Protein AF-A0A5D5APD4-F1 (afdb_monomer_lite)

pLDDT: mean 90.16, std 11.18, range [39.25, 98.5]

Radius of gyration: 17.09 Å; chains: 1; bounding box: 46×34×50 Å

Organism: NCBI:txid2448032

Structure (mmCIF, N/CA/C/O backbone):
data_AF-A0A5D5APD4-F1
#
_entry.id   AF-A0A5D5APD4-F1
#
loop_
_atom_site.group_PDB
_atom_site.id
_atom_site.type_symbol
_atom_site.label_atom_id
_atom_site.label_alt_id
_atom_site.label_comp_id
_atom_site.label_asym_id
_atom_site.label_entity_id
_atom_site.label_seq_id
_atom_site.pdbx_PDB_ins_code
_atom_site.Cartn_x
_atom_site.Cartn_y
_atom_site.Cartn_z
_atom_site.occupancy
_atom_site.B_iso_or_equiv
_atom_site.auth_seq_id
_atom_site.auth_comp_id
_atom_site.auth_asym_id
_atom_site.auth_atom_id
_atom_site.pdbx_PDB_model_num
ATOM 1 N N . MET A 1 1 ? -24.990 -18.176 7.025 1.00 39.25 1 MET A N 1
ATOM 2 C CA . MET A 1 1 ? -23.553 -18.496 7.156 1.00 39.25 1 MET A CA 1
ATOM 3 C C . MET A 1 1 ? -22.899 -18.052 5.850 1.00 39.25 1 MET A C 1
ATOM 5 O O . MET A 1 1 ? -23.139 -18.681 4.831 1.00 39.25 1 MET A O 1
ATOM 9 N N . ALA A 1 2 ? -22.281 -16.867 5.818 1.00 39.94 2 ALA A N 1
ATOM 10 C CA . ALA A 1 2 ? -21.788 -16.257 4.577 1.00 39.94 2 ALA A CA 1
ATOM 11 C C . ALA A 1 2 ? -20.433 -16.870 4.195 1.00 39.94 2 ALA A C 1
ATOM 13 O O . ALA A 1 2 ? -19.586 -17.039 5.070 1.00 39.94 2 ALA A O 1
ATOM 14 N N . LEU A 1 3 ? -20.247 -17.211 2.917 1.00 44.66 3 LEU A N 1
ATOM 15 C CA . LEU A 1 3 ? -18.967 -17.680 2.382 1.00 44.66 3 LEU A CA 1
ATOM 16 C C . LEU A 1 3 ? -17.847 -16.720 2.825 1.00 44.66 3 LEU A C 1
ATOM 18 O O . LEU A 1 3 ? -18.007 -15.509 2.648 1.00 44.66 3 LEU A O 1
ATOM 22 N N . PRO A 1 4 ? -16.739 -17.216 3.407 1.00 54.56 4 PRO A N 1
ATOM 23 C CA . PRO A 1 4 ? -15.603 -16.369 3.743 1.00 54.56 4 PRO A CA 1
ATOM 24 C C . PRO A 1 4 ? -15.156 -15.659 2.464 1.00 54.56 4 PRO A C 1
ATOM 26 O O . PRO A 1 4 ? -14.925 -16.308 1.444 1.00 54.56 4 PRO A O 1
ATOM 29 N N . TYR A 1 5 ? -15.125 -14.325 2.495 1.00 72.88 5 TYR A N 1
ATOM 30 C CA . TYR A 1 5 ? -14.863 -13.493 1.324 1.00 72.88 5 TYR A CA 1
ATOM 31 C C . TYR A 1 5 ? -13.575 -13.950 0.633 1.00 72.88 5 TYR A C 1
ATOM 33 O O . TYR A 1 5 ? -12.479 -13.771 1.167 1.00 72.88 5 TYR A O 1
ATOM 41 N N . VAL A 1 6 ? -13.712 -14.562 -0.547 1.00 90.56 6 VAL A N 1
ATOM 42 C CA . VAL A 1 6 ? -12.573 -14.957 -1.377 1.00 90.56 6 VAL A CA 1
ATOM 43 C C . VAL A 1 6 ? -11.752 -13.690 -1.654 1.00 90.56 6 VAL A C 1
ATOM 45 O O . VAL A 1 6 ? -12.331 -12.700 -2.118 1.00 90.56 6 VAL A O 1
ATOM 48 N N . PRO A 1 7 ? -10.439 -13.665 -1.357 1.00 94.19 7 PRO A N 1
ATOM 49 C CA . PRO A 1 7 ? -9.600 -12.477 -1.499 1.00 94.19 7 PRO A CA 1
ATOM 50 C C . PRO A 1 7 ? -9.199 -12.254 -2.964 1.00 94.19 7 PRO A C 1
ATOM 52 O O . PRO A 1 7 ? -8.032 -12.327 -3.342 1.00 94.19 7 PRO A O 1
ATOM 55 N N . VAL A 1 8 ? -10.205 -12.000 -3.805 1.00 96.12 8 VAL A N 1
ATOM 56 C CA . VAL A 1 8 ? -10.099 -11.835 -5.261 1.00 96.12 8 VAL A CA 1
ATOM 57 C C . VAL A 1 8 ? -9.058 -10.787 -5.631 1.00 96.12 8 VAL A C 1
ATOM 59 O O . VAL A 1 8 ? -8.273 -11.029 -6.538 1.00 96.12 8 VAL A O 1
ATOM 62 N N . VAL A 1 9 ? -8.999 -9.653 -4.926 1.00 96.19 9 VAL A N 1
ATOM 63 C CA . VAL A 1 9 ? -8.020 -8.592 -5.231 1.00 96.19 9 VAL A CA 1
ATOM 64 C C . VAL A 1 9 ? -6.592 -9.072 -5.000 1.00 96.19 9 VAL A C 1
ATOM 66 O O . VAL A 1 9 ? -5.728 -8.814 -5.835 1.00 96.19 9 VAL A O 1
ATOM 69 N N . ALA A 1 10 ? -6.348 -9.812 -3.913 1.00 96.75 10 ALA A N 1
ATOM 70 C CA . ALA A 1 10 ? -5.028 -10.365 -3.632 1.00 96.75 10 ALA A CA 1
ATOM 71 C C . ALA A 1 10 ? -4.576 -11.273 -4.784 1.00 96.75 10 ALA A C 1
ATOM 73 O O . ALA A 1 10 ? -3.507 -11.053 -5.352 1.00 96.75 10 ALA A O 1
ATOM 74 N N . PHE A 1 11 ? -5.428 -12.220 -5.187 1.00 97.88 11 PHE A N 1
ATOM 75 C CA . PHE A 1 11 ? -5.129 -13.150 -6.276 1.00 97.88 11 PHE A CA 1
ATOM 76 C C . PHE A 1 11 ? -5.038 -12.476 -7.648 1.00 97.88 11 PHE A C 1
ATOM 78 O O . PHE A 1 11 ? -4.162 -12.829 -8.430 1.00 97.88 11 PHE A O 1
ATOM 85 N N . ALA A 1 12 ? -5.897 -11.499 -7.944 1.00 97.25 12 ALA A N 1
ATOM 86 C CA . ALA A 1 12 ? -5.888 -10.787 -9.219 1.00 97.25 12 ALA A CA 1
ATOM 87 C C . ALA A 1 12 ? -4.579 -10.015 -9.421 1.00 97.25 12 ALA A C 1
ATOM 89 O O . ALA A 1 12 ? -3.988 -10.091 -10.494 1.00 97.25 12 ALA A O 1
ATOM 90 N N . VAL A 1 13 ? -4.082 -9.335 -8.383 1.00 96.94 13 VAL A N 1
ATOM 91 C CA . VAL A 1 13 ? -2.794 -8.627 -8.450 1.00 96.94 13 VAL A CA 1
ATOM 92 C C . VAL A 1 13 ? -1.642 -9.598 -8.715 1.00 96.94 13 VAL A C 1
ATOM 94 O O . VAL A 1 13 ? -0.785 -9.301 -9.549 1.00 96.94 13 VAL A O 1
ATOM 97 N N . VAL A 1 14 ? -1.643 -10.771 -8.071 1.00 97.69 14 VAL A N 1
ATOM 98 C CA . VAL A 1 14 ? -0.634 -11.815 -8.321 1.00 97.69 14 VAL A CA 1
ATOM 99 C C . VAL A 1 14 ? -0.742 -12.359 -9.738 1.00 97.69 14 VAL A C 1
ATOM 101 O O . VAL A 1 14 ? 0.275 -12.494 -10.406 1.00 97.69 14 VAL A O 1
ATOM 104 N N . ALA A 1 15 ? -1.955 -12.648 -10.210 1.00 98.06 15 ALA A N 1
ATOM 105 C CA . ALA A 1 15 ? -2.185 -13.199 -11.539 1.00 98.06 15 ALA A CA 1
ATOM 106 C C . ALA A 1 15 ? -1.746 -12.227 -12.642 1.00 98.06 15 ALA A C 1
ATOM 108 O O . ALA A 1 15 ? -1.038 -12.632 -13.559 1.00 98.06 15 ALA A O 1
ATOM 109 N N . VAL A 1 16 ? -2.107 -10.944 -12.533 1.00 97.50 16 VAL A N 1
ATOM 110 C CA . VAL A 1 16 ? -1.720 -9.916 -13.513 1.00 97.50 16 VAL A CA 1
ATOM 111 C C . VAL A 1 16 ? -0.211 -9.673 -13.481 1.00 97.50 16 VAL A C 1
ATOM 113 O O . VAL A 1 16 ? 0.432 -9.718 -14.527 1.00 97.50 16 VAL A O 1
ATOM 116 N N . SER A 1 17 ? 0.373 -9.490 -12.293 1.00 96.88 17 SER A N 1
ATOM 117 C CA . SER A 1 17 ? 1.826 -9.301 -12.156 1.00 96.88 17 SER A CA 1
ATOM 118 C C . SER A 1 17 ? 2.601 -10.526 -12.652 1.00 96.88 17 SER A C 1
ATOM 120 O O . SER A 1 17 ? 3.588 -10.398 -13.364 1.00 96.88 17 SER A O 1
ATOM 122 N N . GLY A 1 18 ? 2.127 -11.730 -12.322 1.00 97.62 18 GLY A N 1
ATOM 123 C CA . GLY A 1 18 ? 2.731 -12.988 -12.750 1.00 97.62 18 GLY A CA 1
ATOM 124 C C . GLY A 1 18 ? 2.621 -13.213 -14.256 1.00 97.62 18 GLY A C 1
ATOM 125 O O . GLY A 1 18 ? 3.563 -13.724 -14.852 1.00 97.62 18 GLY A O 1
ATOM 126 N N . LEU A 1 19 ? 1.521 -12.791 -14.890 1.00 97.81 19 LEU A N 1
ATOM 127 C CA . LEU A 1 19 ? 1.387 -12.807 -16.347 1.00 97.81 19 LEU A CA 1
ATOM 128 C C . LEU A 1 19 ? 2.400 -11.862 -17.007 1.00 97.81 19 LEU A C 1
ATOM 130 O O . LEU A 1 19 ? 3.028 -12.241 -17.996 1.00 97.81 19 LEU A O 1
ATOM 134 N N . PHE A 1 20 ? 2.587 -10.658 -16.460 1.00 96.69 20 PHE A N 1
ATOM 135 C CA . PHE A 1 20 ? 3.600 -9.724 -16.955 1.00 96.69 20 PHE A CA 1
ATOM 136 C C . PHE A 1 20 ? 5.011 -10.294 -16.805 1.00 96.69 20 PHE A C 1
ATOM 138 O O . PHE A 1 20 ? 5.765 -10.271 -17.772 1.00 96.69 20 PHE A O 1
ATOM 145 N N . GLU A 1 21 ? 5.341 -10.904 -15.665 1.00 96.00 21 GLU A N 1
ATOM 146 C CA . GLU A 1 21 ? 6.640 -11.563 -15.485 1.00 96.00 21 GLU A CA 1
ATOM 147 C C . GLU A 1 21 ? 6.840 -12.774 -16.400 1.00 96.00 21 GLU A C 1
ATOM 149 O O . GLU A 1 21 ? 7.919 -12.954 -16.962 1.00 96.00 21 GLU A O 1
ATOM 154 N N . TYR A 1 22 ? 5.803 -13.590 -16.594 1.00 97.12 22 TYR A N 1
ATOM 155 C CA . TYR A 1 22 ? 5.856 -14.759 -17.472 1.00 97.12 22 TYR A CA 1
ATOM 156 C C . TYR A 1 22 ? 6.074 -14.385 -18.943 1.00 97.12 22 TYR A C 1
ATOM 158 O O . TYR A 1 22 ? 6.742 -15.113 -19.672 1.00 97.12 22 TYR A O 1
ATOM 166 N N . THR A 1 23 ? 5.524 -13.249 -19.370 1.00 96.56 23 THR A N 1
ATOM 167 C CA . THR A 1 23 ? 5.628 -12.743 -20.749 1.00 96.56 23 THR A CA 1
ATOM 168 C C . THR A 1 23 ? 6.785 -11.765 -20.958 1.00 96.56 23 THR A C 1
ATOM 170 O O . THR A 1 23 ? 6.903 -11.211 -22.046 1.00 96.56 23 THR A O 1
ATOM 173 N N . ASP A 1 24 ? 7.620 -11.535 -19.937 1.00 94.81 24 ASP A N 1
ATOM 174 C CA . ASP A 1 24 ? 8.689 -10.524 -19.947 1.00 94.81 24 ASP A CA 1
ATOM 175 C C . ASP A 1 24 ? 8.171 -9.111 -20.307 1.00 94.81 24 ASP A C 1
ATOM 177 O O . ASP A 1 24 ? 8.825 -8.307 -20.971 1.00 94.81 24 ASP A O 1
ATOM 181 N N . THR A 1 25 ? 6.952 -8.779 -19.870 1.00 94.50 25 THR A N 1
ATOM 182 C CA . THR A 1 25 ? 6.371 -7.445 -20.053 1.00 94.50 25 THR A CA 1
ATOM 183 C C . THR A 1 25 ? 7.059 -6.457 -19.109 1.00 94.50 25 THR A C 1
ATOM 185 O O . THR A 1 25 ? 6.979 -6.576 -17.887 1.00 94.50 25 THR A O 1
ATOM 188 N N . ARG A 1 26 ? 7.725 -5.445 -19.677 1.00 91.00 26 ARG A N 1
ATOM 189 C CA . ARG A 1 26 ? 8.463 -4.398 -18.954 1.00 91.00 26 ARG A CA 1
ATOM 190 C C . ARG A 1 26 ? 7.872 -3.023 -19.241 1.00 91.00 26 ARG A C 1
ATOM 192 O O . ARG A 1 26 ? 7.135 -2.840 -20.207 1.00 91.00 26 ARG A O 1
ATOM 199 N N . ALA A 1 27 ? 8.249 -2.031 -18.435 1.00 88.75 27 ALA A N 1
ATOM 200 C CA . ALA A 1 27 ? 7.812 -0.645 -18.610 1.00 88.75 27 ALA A CA 1
ATOM 201 C C . ALA A 1 27 ? 8.061 -0.117 -20.035 1.00 88.75 27 ALA A C 1
ATOM 203 O O . ALA A 1 27 ? 7.182 0.507 -20.624 1.00 88.75 27 ALA A O 1
ATOM 204 N N . ILE A 1 28 ? 9.208 -0.450 -20.635 1.00 89.00 28 ILE A N 1
ATOM 205 C CA . ILE A 1 28 ? 9.529 -0.042 -22.008 1.00 89.00 28 ILE A CA 1
ATOM 206 C C . ILE A 1 28 ? 8.522 -0.577 -23.043 1.00 89.00 28 ILE A C 1
ATOM 208 O O . ILE A 1 28 ? 8.214 0.125 -24.001 1.00 89.00 28 ILE A O 1
ATOM 212 N N . HIS A 1 29 ? 7.943 -1.764 -22.825 1.00 90.25 29 HIS A N 1
ATOM 213 C CA . HIS A 1 29 ? 6.948 -2.361 -23.724 1.00 90.25 29 HIS A CA 1
ATOM 214 C C . HIS A 1 29 ? 5.587 -1.652 -23.648 1.00 90.25 29 HIS A C 1
ATOM 216 O O . HIS A 1 29 ? 4.872 -1.602 -24.644 1.00 90.25 29 HIS A O 1
ATOM 222 N N . LEU A 1 30 ? 5.225 -1.101 -22.483 1.00 87.12 30 LEU A N 1
ATOM 223 C CA . LEU A 1 30 ? 3.927 -0.446 -22.272 1.00 87.12 30 LEU A CA 1
ATOM 224 C C . LEU A 1 30 ? 3.959 1.062 -22.537 1.00 87.12 30 LEU A C 1
ATOM 226 O O . LEU A 1 30 ? 2.963 1.628 -22.983 1.00 87.12 30 LEU A O 1
ATOM 230 N N . PHE A 1 31 ? 5.082 1.717 -22.244 1.00 88.44 31 PHE A N 1
ATOM 231 C CA . PHE A 1 31 ? 5.174 3.178 -22.244 1.00 88.44 31 PHE A CA 1
ATOM 232 C C . PHE A 1 31 ? 6.150 3.730 -23.287 1.00 88.44 31 PHE A C 1
ATOM 234 O O . PHE A 1 31 ? 6.189 4.942 -23.485 1.00 88.44 31 PHE A O 1
ATOM 241 N N . GLY A 1 32 ? 6.964 2.884 -23.931 1.00 85.25 32 GLY A N 1
ATOM 242 C CA . GLY A 1 32 ? 8.006 3.309 -24.877 1.00 85.25 32 GLY A CA 1
ATOM 243 C C . GLY A 1 32 ? 9.183 4.061 -24.239 1.00 85.25 32 GLY A C 1
ATOM 244 O O . GLY A 1 32 ? 10.187 4.301 -24.902 1.00 85.25 32 GLY A O 1
ATOM 245 N N . ALA A 1 33 ? 9.089 4.393 -22.950 1.00 80.88 33 ALA A N 1
ATOM 246 C CA . ALA A 1 33 ? 10.133 4.978 -22.121 1.00 80.88 33 ALA A CA 1
ATOM 247 C C . ALA A 1 33 ? 9.947 4.532 -20.662 1.00 80.88 33 ALA A C 1
ATOM 249 O O . ALA A 1 33 ? 8.833 4.239 -20.227 1.00 80.88 33 ALA A O 1
ATOM 250 N N . THR A 1 34 ? 11.032 4.488 -19.893 1.00 77.31 34 THR A N 1
ATOM 251 C CA . THR A 1 34 ? 11.004 4.136 -18.460 1.00 77.31 34 THR A CA 1
ATOM 252 C C . THR A 1 34 ? 11.099 5.352 -17.544 1.00 77.31 34 THR A C 1
ATOM 254 O O . THR A 1 34 ? 10.897 5.224 -16.339 1.00 77.31 34 THR A O 1
ATOM 257 N N . GLU A 1 35 ? 11.401 6.518 -18.115 1.00 74.56 35 GLU A N 1
ATOM 258 C CA . GLU A 1 35 ? 11.673 7.774 -17.422 1.00 74.56 35 GLU A CA 1
ATOM 259 C C . GLU A 1 35 ? 11.168 8.963 -18.255 1.00 74.56 35 GLU A C 1
ATOM 261 O O . GLU A 1 35 ? 10.850 8.831 -19.440 1.00 74.56 35 GLU A O 1
ATOM 266 N N . GLY A 1 36 ? 11.123 10.142 -17.633 1.00 74.06 36 GLY A N 1
ATOM 267 C CA . GLY A 1 36 ? 10.777 11.398 -18.295 1.00 74.06 36 GLY A CA 1
ATOM 268 C C . GLY A 1 36 ? 9.313 11.817 -18.144 1.00 74.06 36 GLY A C 1
ATOM 269 O O . GLY A 1 36 ? 8.450 11.062 -17.693 1.00 74.06 36 GLY A O 1
ATOM 270 N N . LEU A 1 37 ? 9.044 13.068 -18.531 1.00 76.50 37 LEU A N 1
ATOM 271 C CA . LEU A 1 37 ? 7.772 13.755 -18.282 1.00 76.50 37 LEU A CA 1
ATOM 272 C C . LEU A 1 37 ? 6.560 13.018 -18.879 1.00 76.50 37 LEU A C 1
ATOM 274 O O . LEU A 1 37 ? 5.485 13.010 -18.291 1.00 76.50 37 LEU A O 1
ATOM 278 N N . TRP A 1 38 ? 6.724 12.348 -20.020 1.00 79.31 38 TRP A N 1
ATOM 279 C CA . TRP A 1 38 ? 5.634 11.611 -20.668 1.00 79.31 38 TRP A CA 1
ATOM 280 C C . TRP A 1 38 ? 5.162 10.387 -19.891 1.00 79.31 38 TRP A C 1
ATOM 282 O O . TRP A 1 38 ? 3.968 10.096 -19.910 1.00 79.31 38 TRP A O 1
ATOM 292 N N . VAL A 1 39 ? 6.049 9.716 -19.154 1.00 80.50 39 VAL A N 1
ATOM 293 C CA . VAL A 1 39 ? 5.662 8.588 -18.296 1.00 80.50 39 VAL A CA 1
ATOM 294 C C . VAL A 1 39 ? 4.817 9.092 -17.127 1.00 80.50 39 VAL A C 1
ATOM 296 O O . VAL A 1 39 ? 3.738 8.565 -16.869 1.00 80.50 39 VAL A O 1
ATOM 299 N N . VAL A 1 40 ? 5.260 10.166 -16.469 1.00 79.81 40 VAL A N 1
ATOM 300 C CA . VAL A 1 40 ? 4.557 10.740 -15.311 1.00 79.81 40 VAL A CA 1
ATOM 301 C C . VAL A 1 40 ? 3.292 11.520 -15.677 1.00 79.81 40 VAL A C 1
ATOM 303 O O . VAL A 1 40 ? 2.435 11.701 -14.821 1.00 79.81 40 VAL A O 1
ATOM 306 N N . LEU A 1 41 ? 3.109 11.958 -16.922 1.00 84.06 41 LEU A N 1
ATOM 307 C CA . LEU A 1 41 ? 1.841 12.556 -17.368 1.00 84.06 41 LEU A CA 1
ATOM 308 C C . LEU A 1 41 ? 0.827 11.519 -17.871 1.00 84.06 41 LEU A C 1
ATOM 310 O O . LEU A 1 41 ? -0.337 11.857 -18.084 1.00 84.06 41 LEU A O 1
ATOM 314 N N . ASN A 1 42 ? 1.232 10.259 -18.044 1.00 87.06 42 ASN A N 1
ATOM 315 C CA . ASN A 1 42 ? 0.339 9.211 -18.515 1.00 87.06 42 ASN A CA 1
ATOM 316 C C . ASN A 1 42 ? -0.525 8.673 -17.353 1.00 87.06 42 ASN A C 1
ATOM 318 O O . ASN A 1 42 ? 0.010 8.048 -16.441 1.00 87.06 42 ASN A O 1
ATOM 322 N N . PRO A 1 43 ? -1.863 8.823 -17.366 1.00 86.75 43 PRO A N 1
ATOM 323 C CA . PRO A 1 43 ? -2.718 8.311 -16.291 1.00 86.75 43 PRO A CA 1
ATOM 324 C C . PRO A 1 43 ? -2.640 6.783 -16.140 1.00 86.75 43 PRO A C 1
ATOM 326 O O . PRO A 1 43 ? -2.840 6.258 -15.045 1.00 86.75 43 PRO A O 1
ATOM 329 N N . PHE A 1 44 ? -2.303 6.061 -17.213 1.00 89.31 44 PHE A N 1
ATOM 330 C CA . PHE A 1 44 ? -2.150 4.608 -17.190 1.00 89.31 44 PHE A CA 1
ATOM 331 C C . PHE A 1 44 ? -0.967 4.161 -16.321 1.00 89.31 44 PHE A C 1
ATOM 333 O O . PHE A 1 44 ? -1.044 3.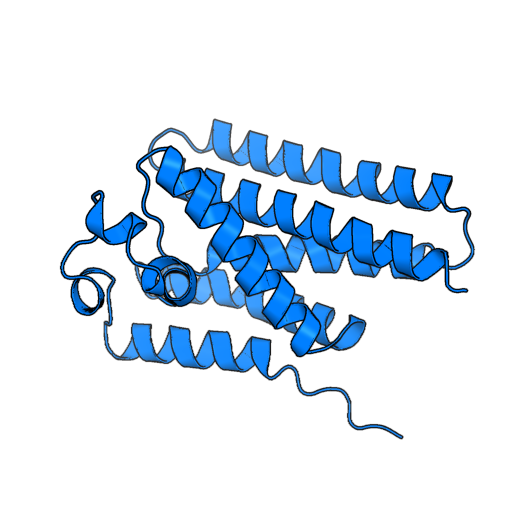110 -15.681 1.00 89.31 44 PHE A O 1
ATOM 340 N N . TYR A 1 45 ? 0.091 4.977 -16.231 1.00 90.19 45 TYR A N 1
ATOM 341 C CA . TYR A 1 45 ? 1.249 4.718 -15.369 1.00 90.19 45 TYR A CA 1
ATOM 342 C C . TYR A 1 45 ? 0.828 4.556 -13.901 1.00 90.19 45 TYR A C 1
ATOM 344 O O . TYR A 1 45 ? 1.172 3.559 -13.273 1.00 90.19 45 TYR A O 1
ATOM 352 N N . TYR A 1 46 ? -0.017 5.453 -13.389 1.00 89.50 46 TYR A N 1
ATOM 353 C CA . TYR A 1 46 ? -0.455 5.482 -11.985 1.00 89.50 46 TYR A CA 1
ATOM 354 C C . TYR A 1 46 ? -1.305 4.284 -11.545 1.00 89.50 46 TYR A C 1
ATOM 356 O O . TYR A 1 46 ? -1.562 4.113 -10.351 1.00 89.50 46 TYR A O 1
ATOM 364 N N . VAL A 1 47 ? -1.775 3.472 -12.491 1.00 86.81 47 VAL A N 1
ATOM 365 C CA . VAL A 1 47 ? -2.610 2.297 -12.213 1.00 86.81 47 VAL A CA 1
ATOM 366 C C . VAL A 1 47 ? -1.875 1.002 -12.539 1.00 86.81 47 VAL A C 1
ATOM 368 O O . VAL A 1 47 ? -2.127 -0.016 -11.901 1.00 86.81 47 VAL A O 1
ATOM 371 N N . THR A 1 48 ? -0.964 1.020 -13.514 1.00 91.00 48 THR A N 1
ATOM 372 C CA . THR A 1 48 ? -0.325 -0.205 -14.015 1.00 91.00 48 THR A CA 1
ATOM 373 C C . THR A 1 48 ? 1.125 -0.387 -13.596 1.00 91.00 48 THR A C 1
ATOM 375 O O . THR A 1 48 ? 1.616 -1.516 -13.636 1.00 91.00 48 THR A O 1
ATOM 378 N N . ASN A 1 49 ? 1.799 0.666 -13.121 1.00 91.94 49 ASN A N 1
ATOM 379 C CA . ASN A 1 49 ? 3.193 0.576 -12.683 1.00 91.94 49 ASN A CA 1
ATOM 380 C C . ASN A 1 49 ? 3.419 -0.463 -11.571 1.00 91.94 49 ASN A C 1
ATOM 382 O O . ASN A 1 49 ? 4.472 -1.100 -11.535 1.00 91.94 49 ASN A O 1
ATOM 386 N N . MET A 1 50 ? 2.420 -0.685 -10.713 1.00 94.44 50 MET A N 1
ATOM 387 C CA . MET A 1 50 ? 2.488 -1.640 -9.610 1.00 94.44 50 MET A CA 1
ATOM 388 C C . MET A 1 50 ? 2.513 -3.110 -10.054 1.00 94.44 50 MET A C 1
ATOM 390 O O . MET A 1 50 ? 2.872 -3.969 -9.256 1.00 94.44 50 MET A O 1
ATOM 394 N N . PHE A 1 51 ? 2.150 -3.422 -11.303 1.00 96.44 51 PHE A N 1
ATOM 395 C CA . PHE A 1 51 ? 2.165 -4.799 -11.817 1.00 96.44 51 PHE A CA 1
ATOM 396 C C . PHE A 1 51 ? 3.498 -5.193 -12.464 1.00 96.44 51 PHE A C 1
ATOM 398 O O . PHE A 1 51 ? 3.780 -6.379 -12.624 1.00 96.44 51 PHE A O 1
ATOM 405 N N . LEU A 1 52 ? 4.319 -4.214 -12.842 1.00 94.56 52 LEU A N 1
ATOM 406 C CA . LEU A 1 52 ? 5.594 -4.436 -13.520 1.00 94.56 52 LEU A CA 1
ATOM 407 C C . LEU A 1 52 ? 6.704 -4.671 -12.501 1.00 94.56 52 LEU A C 1
ATOM 409 O O . LEU A 1 52 ? 6.875 -3.842 -11.613 1.00 94.56 52 LEU A O 1
ATOM 413 N N . HIS A 1 53 ? 7.494 -5.736 -12.638 1.00 93.38 53 HIS A N 1
ATOM 414 C CA . HIS A 1 53 ? 8.675 -5.940 -11.801 1.00 93.38 53 HIS A CA 1
ATOM 415 C C . HIS A 1 53 ? 9.960 -5.866 -12.627 1.00 93.38 53 HIS A C 1
ATOM 417 O O . HIS A 1 53 ? 9.957 -5.857 -13.857 1.00 93.38 53 HIS A O 1
ATOM 423 N N . LEU A 1 54 ? 11.072 -5.723 -11.905 1.00 89.31 54 LEU A N 1
ATOM 424 C CA . LEU A 1 54 ? 12.407 -5.640 -12.499 1.00 89.31 54 LEU A CA 1
ATOM 425 C C . LEU A 1 54 ? 12.899 -7.026 -12.918 1.00 89.31 54 LEU A C 1
ATOM 427 O O . LEU A 1 54 ? 13.566 -7.167 -13.936 1.00 89.31 54 LEU A O 1
ATOM 431 N N . ASP A 1 55 ? 12.556 -8.032 -12.117 1.00 90.81 55 ASP A N 1
ATOM 432 C CA . ASP A 1 55 ? 12.906 -9.425 -12.323 1.00 90.81 55 ASP A CA 1
ATOM 433 C C . ASP A 1 55 ? 12.001 -10.342 -11.473 1.00 90.81 55 ASP A C 1
ATOM 435 O O . ASP A 1 55 ? 11.206 -9.903 -10.628 1.00 90.81 55 ASP A O 1
ATOM 439 N N . TRP A 1 56 ? 12.172 -11.652 -11.664 1.00 93.44 56 TRP A N 1
ATOM 440 C CA . TRP A 1 56 ? 11.463 -12.694 -10.920 1.00 93.44 56 TRP A CA 1
ATOM 441 C C . TRP A 1 56 ? 11.706 -12.665 -9.407 1.00 93.44 56 TRP A C 1
ATOM 443 O O . TRP A 1 56 ? 10.826 -13.072 -8.643 1.00 93.44 56 TRP A O 1
ATOM 453 N N . SER A 1 57 ? 12.883 -12.227 -8.956 1.00 93.88 57 SER A N 1
ATOM 454 C CA . SER A 1 57 ? 13.213 -12.139 -7.530 1.00 93.88 57 SER A CA 1
ATOM 455 C C . SER A 1 57 ? 12.428 -11.007 -6.867 1.00 93.88 57 SER A C 1
ATOM 457 O O . SER A 1 57 ? 11.811 -11.207 -5.814 1.00 93.88 57 SER A O 1
ATOM 459 N N . HIS A 1 58 ? 12.361 -9.848 -7.524 1.00 91.62 58 HIS A N 1
ATOM 460 C CA . HIS A 1 58 ? 11.556 -8.709 -7.104 1.00 91.62 58 HIS A CA 1
ATOM 461 C C . HIS A 1 58 ? 10.067 -9.084 -7.047 1.00 91.62 58 HIS A C 1
ATOM 463 O O . HIS A 1 58 ? 9.413 -8.833 -6.032 1.00 91.62 58 HIS A O 1
ATOM 469 N N . PHE A 1 59 ? 9.542 -9.766 -8.071 1.00 95.38 59 PHE A N 1
ATOM 470 C CA . PHE A 1 59 ? 8.170 -10.288 -8.054 1.00 95.38 59 PHE A CA 1
ATOM 471 C C . PHE A 1 59 ? 7.915 -11.221 -6.866 1.00 95.38 59 PHE A C 1
ATOM 473 O O . PHE A 1 59 ? 7.002 -10.975 -6.074 1.00 95.38 59 PHE A O 1
ATOM 480 N N . ARG A 1 60 ? 8.737 -12.264 -6.688 1.00 96.38 60 ARG A N 1
ATOM 481 C CA . ARG A 1 60 ? 8.560 -13.239 -5.596 1.00 96.38 60 ARG A CA 1
ATOM 482 C C . ARG A 1 60 ? 8.610 -12.573 -4.226 1.00 96.38 60 ARG A C 1
ATOM 484 O O . ARG A 1 60 ? 7.760 -12.860 -3.388 1.00 96.38 60 ARG A O 1
ATOM 491 N N . THR A 1 61 ? 9.556 -11.660 -4.020 1.00 93.19 61 THR A N 1
ATOM 492 C CA . THR A 1 61 ? 9.704 -10.924 -2.757 1.00 93.19 61 THR A CA 1
ATOM 493 C C . THR A 1 61 ? 8.458 -10.099 -2.445 1.00 93.19 61 THR A C 1
ATOM 495 O O . THR A 1 61 ? 7.958 -10.147 -1.320 1.00 93.19 61 THR A O 1
ATOM 498 N N . ASN A 1 62 ? 7.887 -9.420 -3.444 1.00 95.62 62 ASN A N 1
ATOM 499 C CA . ASN A 1 62 ? 6.626 -8.706 -3.263 1.00 95.62 62 ASN A CA 1
ATOM 500 C C . ASN A 1 62 ? 5.476 -9.662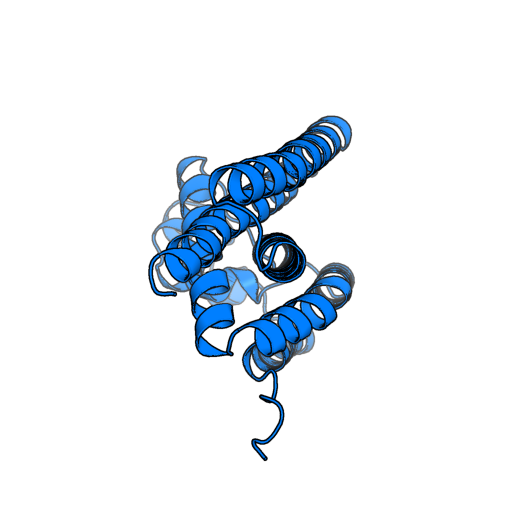 -2.935 1.00 95.62 62 ASN A C 1
ATOM 502 O O . ASN A 1 62 ? 4.697 -9.371 -2.030 1.00 95.62 62 ASN A O 1
ATOM 506 N N . MET A 1 63 ? 5.382 -10.817 -3.604 1.00 97.50 63 MET A N 1
ATOM 507 C CA . MET A 1 63 ? 4.305 -11.783 -3.352 1.00 97.50 63 MET A CA 1
ATOM 508 C C . MET A 1 63 ? 4.344 -12.376 -1.937 1.00 97.50 63 MET A C 1
ATOM 510 O O . MET A 1 63 ? 3.280 -12.609 -1.359 1.00 97.50 63 MET A O 1
ATOM 514 N N . LEU A 1 64 ? 5.538 -12.577 -1.362 1.00 96.56 64 LEU A N 1
ATOM 515 C CA . LEU A 1 64 ? 5.708 -13.111 -0.002 1.00 96.56 64 LEU A CA 1
ATOM 516 C C . LEU A 1 64 ? 5.039 -12.240 1.066 1.00 96.56 64 LEU A C 1
ATOM 518 O O . LEU A 1 64 ? 4.504 -12.768 2.038 1.00 96.56 64 LEU A O 1
ATOM 522 N N . LEU A 1 65 ? 5.050 -10.921 0.880 1.00 95.31 65 LEU A N 1
ATOM 523 C CA . LEU A 1 65 ? 4.388 -9.982 1.784 1.00 95.31 65 LEU A CA 1
ATOM 524 C C . LEU A 1 65 ? 2.979 -9.626 1.301 1.00 95.31 65 LEU A C 1
ATOM 526 O O . LEU A 1 65 ? 2.053 -9.553 2.100 1.00 95.31 65 LEU A O 1
ATOM 530 N N . TRP A 1 66 ? 2.772 -9.452 -0.002 1.00 97.88 66 TRP A N 1
ATOM 531 C CA . TRP A 1 66 ? 1.461 -9.122 -0.557 1.00 97.88 66 TRP A CA 1
ATOM 532 C C . TRP A 1 66 ? 0.392 -10.133 -0.145 1.00 97.88 66 TRP A C 1
ATOM 534 O O . TRP A 1 66 ? -0.637 -9.752 0.409 1.00 97.88 66 TRP A O 1
ATOM 544 N N . MET A 1 67 ? 0.641 -11.421 -0.391 1.00 98.00 67 MET A N 1
ATOM 545 C CA . MET A 1 67 ? -0.366 -12.465 -0.226 1.00 98.00 67 MET A CA 1
ATOM 546 C C . MET A 1 67 ? -0.928 -12.547 1.197 1.00 98.00 67 MET A C 1
ATOM 548 O O . MET A 1 67 ? -2.137 -12.365 1.353 1.00 98.00 67 MET A O 1
ATOM 552 N N . PRO A 1 68 ? -0.121 -12.779 2.250 1.00 97.88 68 PRO A N 1
ATOM 553 C CA . PRO A 1 68 ? -0.669 -12.933 3.594 1.00 97.88 68 PRO A CA 1
ATOM 554 C C . PRO A 1 68 ? -1.379 -11.665 4.082 1.00 97.88 68 PRO A C 1
ATOM 556 O O . PRO A 1 68 ? -2.476 -11.754 4.637 1.00 97.88 68 PRO A O 1
ATOM 559 N N . PHE A 1 69 ? -0.806 -10.484 3.835 1.00 98.31 69 PHE A N 1
ATOM 560 C CA . PHE A 1 69 ? -1.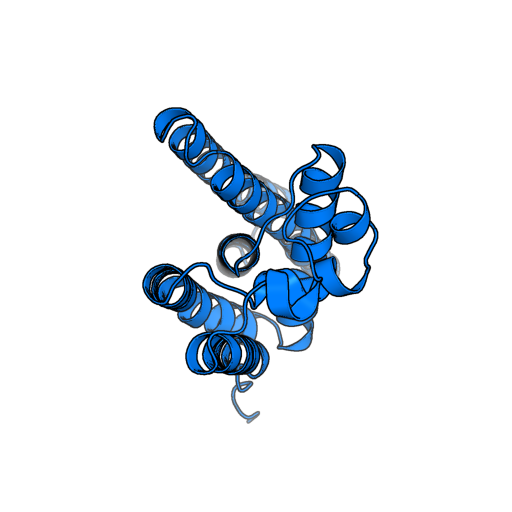369 -9.233 4.338 1.00 98.31 69 PHE A CA 1
ATOM 561 C C . PHE A 1 69 ? -2.618 -8.798 3.557 1.00 98.31 69 PHE A C 1
ATOM 563 O O . PHE A 1 69 ? -3.600 -8.391 4.173 1.00 98.31 69 PHE A O 1
ATOM 570 N N . ALA A 1 70 ? -2.657 -8.949 2.229 1.00 97.94 70 ALA A N 1
ATOM 571 C CA . ALA A 1 70 ? -3.840 -8.605 1.434 1.00 97.94 70 ALA A CA 1
ATOM 572 C C . ALA A 1 70 ? -5.014 -9.548 1.718 1.00 97.94 70 ALA A C 1
ATOM 574 O O . ALA A 1 70 ? -6.162 -9.100 1.799 1.00 97.94 70 ALA A O 1
ATOM 575 N N . ILE A 1 71 ? -4.737 -10.841 1.917 1.00 97.62 71 ILE A N 1
ATOM 576 C CA . ILE A 1 71 ? -5.747 -11.820 2.334 1.00 97.62 71 ILE A CA 1
ATOM 577 C C . ILE A 1 71 ? -6.303 -11.444 3.709 1.00 97.62 71 ILE A C 1
ATOM 579 O O . ILE A 1 71 ? -7.520 -11.306 3.859 1.00 97.62 71 ILE A O 1
ATOM 583 N N . LEU A 1 72 ? -5.426 -11.215 4.690 1.00 97.31 72 LEU A N 1
ATOM 584 C CA . LEU A 1 72 ? -5.836 -10.866 6.048 1.00 97.31 72 LEU A CA 1
ATOM 585 C C . LEU A 1 72 ? -6.629 -9.553 6.077 1.00 97.31 72 LEU A C 1
ATOM 587 O O . LEU A 1 72 ? -7.701 -9.494 6.681 1.00 97.31 72 LEU A O 1
ATOM 591 N N . LEU A 1 73 ? -6.157 -8.517 5.381 1.00 97.44 73 LEU A N 1
ATOM 592 C CA . LEU A 1 73 ? -6.877 -7.252 5.272 1.00 97.44 73 LEU A CA 1
ATOM 593 C C . LEU A 1 73 ? -8.241 -7.442 4.609 1.00 97.44 73 LEU A C 1
ATOM 595 O O . LEU A 1 73 ? -9.216 -6.856 5.076 1.00 97.44 73 LEU A O 1
ATOM 599 N N . THR A 1 74 ? -8.342 -8.286 3.577 1.00 96.94 74 THR A N 1
ATOM 600 C CA . THR A 1 74 ? -9.626 -8.591 2.927 1.00 96.94 74 THR A CA 1
ATOM 601 C C . THR A 1 74 ? -10.602 -9.240 3.901 1.00 96.94 74 THR A C 1
ATOM 603 O O . THR A 1 74 ? -11.749 -8.805 3.979 1.00 96.94 74 THR A O 1
ATOM 606 N N . TRP A 1 75 ? -10.162 -10.229 4.684 1.00 95.31 75 TRP A N 1
ATOM 607 C CA . TRP A 1 75 ? -11.003 -10.867 5.704 1.00 95.31 75 TRP A CA 1
ATOM 608 C C . TRP A 1 75 ? -11.423 -9.912 6.820 1.00 95.31 75 TRP A C 1
ATOM 610 O O . TRP A 1 75 ? -12.526 -10.027 7.351 1.00 95.31 75 TRP A O 1
ATOM 620 N N . MET A 1 76 ? -10.567 -8.951 7.163 1.00 95.44 76 MET A N 1
ATOM 621 C CA . MET A 1 76 ? -10.896 -7.907 8.128 1.00 95.44 76 MET A CA 1
ATOM 622 C C . MET A 1 76 ? -11.790 -6.806 7.548 1.00 95.44 76 MET A C 1
ATOM 624 O O . MET A 1 76 ? -12.403 -6.076 8.325 1.00 95.44 76 MET A O 1
ATOM 628 N N . THR A 1 77 ? -11.845 -6.650 6.224 1.00 94.75 77 THR A N 1
ATOM 629 C CA . THR A 1 77 ? -12.542 -5.554 5.537 1.00 94.75 77 THR A CA 1
ATOM 630 C C . THR A 1 77 ? -13.393 -6.078 4.370 1.00 94.75 77 THR A C 1
ATOM 632 O O . THR A 1 77 ? -14.455 -6.652 4.595 1.00 94.75 77 THR A O 1
ATOM 635 N N . SER A 1 78 ? -12.982 -5.837 3.121 1.00 95.81 78 SER A N 1
ATOM 636 C CA . SER A 1 78 ? -13.596 -6.349 1.895 1.00 95.81 78 SER A CA 1
ATOM 637 C C . SER A 1 78 ? -12.642 -6.190 0.705 1.00 95.81 78 SER A C 1
ATOM 639 O O . SER A 1 78 ? -11.729 -5.367 0.739 1.00 95.81 78 SER A O 1
ATOM 641 N N . ASN A 1 79 ? -12.908 -6.895 -0.400 1.00 96.19 79 ASN A N 1
ATOM 642 C CA . ASN A 1 79 ? -12.176 -6.702 -1.660 1.00 96.19 79 ASN A CA 1
ATOM 643 C C . ASN A 1 79 ? -12.218 -5.239 -2.140 1.00 96.19 79 ASN A C 1
ATOM 645 O O . ASN A 1 79 ? -11.192 -4.684 -2.523 1.00 96.19 79 ASN A O 1
ATOM 649 N N . ARG A 1 80 ? -13.389 -4.586 -2.074 1.00 96.44 80 ARG A N 1
ATOM 650 C CA . ARG A 1 80 ? -13.547 -3.177 -2.475 1.00 96.44 80 ARG A CA 1
ATOM 651 C C . ARG A 1 80 ? -12.639 -2.254 -1.661 1.00 96.44 80 ARG A C 1
ATOM 653 O O . ARG A 1 80 ? -12.068 -1.324 -2.221 1.00 96.44 80 ARG A O 1
ATOM 660 N N . HIS A 1 81 ? -12.512 -2.523 -0.362 1.00 97.00 81 HIS A N 1
ATOM 661 C CA . HIS A 1 81 ? -11.654 -1.755 0.537 1.00 97.00 81 HIS A CA 1
ATOM 662 C C . HIS A 1 81 ? -10.178 -1.911 0.173 1.00 97.00 81 HIS A C 1
ATOM 664 O O . HIS A 1 81 ? -9.498 -0.912 -0.034 1.00 97.00 81 HIS A O 1
ATOM 670 N N . VAL A 1 82 ? -9.706 -3.154 0.013 1.00 97.56 82 VAL A N 1
ATOM 671 C CA . VAL A 1 82 ? -8.311 -3.436 -0.364 1.00 97.56 82 VAL A CA 1
ATOM 672 C C . VAL A 1 82 ? -7.967 -2.821 -1.718 1.00 97.56 82 VAL A C 1
ATOM 674 O O . VAL A 1 82 ? -6.937 -2.165 -1.834 1.00 97.56 82 VAL A O 1
ATOM 677 N N . LEU A 1 83 ? -8.842 -2.960 -2.721 1.00 96.88 83 LEU A N 1
ATOM 678 C CA . LEU A 1 83 ? -8.631 -2.358 -4.040 1.00 96.88 83 LEU A CA 1
ATOM 679 C C . LEU A 1 83 ? -8.537 -0.831 -3.958 1.00 96.88 83 LEU A C 1
ATOM 681 O O . LEU A 1 83 ? -7.603 -0.247 -4.500 1.00 96.88 83 LEU A O 1
ATOM 685 N N . GLY A 1 84 ? -9.492 -0.190 -3.276 1.00 96.88 84 GLY A N 1
ATOM 686 C CA . GLY A 1 84 ? -9.523 1.266 -3.139 1.00 96.88 84 GLY A CA 1
ATOM 687 C C . GLY A 1 84 ? -8.299 1.809 -2.405 1.00 96.88 84 GLY A C 1
ATOM 688 O O . GLY A 1 84 ? -7.708 2.790 -2.851 1.00 96.88 84 GLY A O 1
ATOM 689 N N . LEU A 1 85 ? -7.885 1.142 -1.325 1.00 97.44 85 LEU A N 1
ATOM 690 C CA . LEU A 1 85 ? -6.679 1.487 -0.577 1.00 97.44 85 LEU A CA 1
ATOM 691 C C . LEU A 1 85 ? -5.429 1.357 -1.456 1.00 97.44 85 LEU A C 1
ATOM 693 O O . LEU A 1 85 ? -4.651 2.297 -1.553 1.00 97.44 85 LEU A O 1
ATOM 697 N N . VAL A 1 86 ? -5.251 0.213 -2.119 1.00 96.38 86 VAL A N 1
ATOM 698 C CA . VAL A 1 86 ? -4.061 -0.073 -2.933 1.00 96.38 86 VAL A CA 1
ATOM 699 C C . VAL A 1 86 ? -3.938 0.903 -4.093 1.00 96.38 86 VAL A C 1
ATOM 701 O O . VAL A 1 86 ? -2.882 1.506 -4.263 1.00 96.38 86 VAL A O 1
ATOM 704 N N . VAL A 1 87 ? -5.016 1.111 -4.853 1.00 95.75 87 VAL A N 1
ATOM 705 C CA . VAL A 1 87 ? -5.017 2.058 -5.976 1.00 95.75 87 VAL A CA 1
ATOM 706 C C . VAL A 1 87 ? -4.812 3.484 -5.473 1.00 95.75 87 VAL A C 1
ATOM 708 O O . VAL A 1 87 ? -3.955 4.191 -5.994 1.00 95.75 87 VAL A O 1
ATOM 711 N N . GLY A 1 88 ? -5.544 3.904 -4.437 1.00 95.81 88 GLY A N 1
ATOM 712 C CA . GLY A 1 88 ? -5.431 5.253 -3.881 1.00 95.81 88 GLY A CA 1
ATOM 713 C C . GLY A 1 88 ? -4.021 5.553 -3.377 1.00 95.81 88 GLY A C 1
ATOM 714 O O . GLY A 1 88 ? -3.432 6.569 -3.743 1.00 95.81 88 GLY A O 1
ATOM 715 N N . THR A 1 89 ? -3.438 4.644 -2.599 1.00 96.38 89 THR A N 1
ATOM 716 C CA . THR A 1 89 ? -2.067 4.788 -2.107 1.00 96.38 89 THR A CA 1
ATOM 717 C C . THR A 1 89 ? -1.045 4.730 -3.238 1.00 96.38 89 THR A C 1
ATOM 719 O O . THR A 1 89 ? -0.112 5.530 -3.230 1.00 96.38 89 THR A O 1
ATOM 722 N N . ASN A 1 90 ? -1.218 3.856 -4.234 1.00 95.19 90 ASN A N 1
ATOM 723 C CA . ASN A 1 90 ? -0.310 3.796 -5.379 1.00 95.19 90 ASN A CA 1
ATOM 724 C C . ASN A 1 90 ? -0.295 5.112 -6.166 1.00 95.19 90 ASN A C 1
ATOM 726 O O . ASN A 1 90 ? 0.779 5.616 -6.493 1.00 95.19 90 ASN A O 1
ATOM 730 N N . VAL A 1 91 ? -1.473 5.692 -6.417 1.00 94.44 91 VAL A N 1
ATOM 731 C CA . VAL A 1 91 ? -1.613 6.986 -7.096 1.00 94.44 91 VAL A CA 1
ATOM 732 C C . VAL A 1 91 ? -0.924 8.089 -6.292 1.00 94.44 91 VAL A C 1
ATOM 734 O O . VAL A 1 91 ? -0.116 8.823 -6.854 1.00 94.44 91 VAL A O 1
ATOM 737 N N . LEU A 1 92 ? -1.186 8.181 -4.983 1.00 94.88 92 LEU A N 1
ATOM 738 C CA . LEU A 1 92 ? -0.581 9.199 -4.115 1.00 94.88 92 LEU A CA 1
ATOM 739 C C . LEU A 1 92 ? 0.946 9.079 -4.058 1.00 94.88 92 LEU A C 1
ATOM 741 O O . LEU A 1 92 ? 1.652 10.069 -4.244 1.00 94.88 92 LEU A O 1
ATOM 745 N N . THR A 1 93 ? 1.460 7.867 -3.849 1.00 93.75 93 THR A N 1
ATOM 746 C CA . THR A 1 93 ? 2.903 7.597 -3.835 1.00 93.75 93 THR A CA 1
ATOM 747 C C . THR A 1 93 ? 3.540 7.945 -5.175 1.00 93.75 93 THR A C 1
ATOM 749 O O . THR A 1 93 ? 4.540 8.661 -5.214 1.00 93.75 93 THR A O 1
ATOM 752 N N . SER A 1 94 ? 2.940 7.492 -6.277 1.00 91.50 94 SER A N 1
ATOM 753 C CA . SER A 1 94 ? 3.448 7.753 -7.626 1.00 91.50 94 SER A CA 1
ATOM 754 C C . SER A 1 94 ? 3.434 9.244 -7.959 1.00 91.50 94 SER A C 1
ATOM 756 O O . SER A 1 94 ? 4.376 9.721 -8.579 1.00 91.50 94 SER A O 1
ATOM 758 N N . LEU A 1 95 ? 2.422 9.994 -7.513 1.00 90.88 95 LEU A N 1
ATOM 759 C CA . LEU A 1 95 ? 2.334 11.441 -7.721 1.00 90.88 95 LEU A CA 1
ATOM 760 C C . LEU A 1 95 ? 3.444 12.194 -6.981 1.00 90.88 95 LEU A C 1
ATOM 762 O O . LEU A 1 95 ? 4.092 13.060 -7.564 1.00 90.88 95 LEU A O 1
ATOM 766 N N . VAL A 1 96 ? 3.698 11.855 -5.715 1.00 91.56 96 VAL A N 1
ATOM 767 C CA . VAL A 1 96 ? 4.778 12.487 -4.939 1.00 91.56 96 VAL A CA 1
ATOM 768 C C . VAL A 1 96 ? 6.144 12.199 -5.559 1.00 91.56 96 VAL A C 1
ATOM 770 O O . VAL A 1 96 ? 6.968 13.104 -5.688 1.00 91.56 96 VAL A O 1
ATOM 773 N N . LEU A 1 97 ? 6.377 10.959 -5.992 1.00 88.56 97 LEU A N 1
ATOM 774 C CA . LEU A 1 97 ? 7.619 10.582 -6.669 1.00 88.56 97 LEU A CA 1
ATOM 775 C C . LEU A 1 97 ? 7.760 11.274 -8.031 1.00 88.56 97 LEU A C 1
ATOM 777 O O . LEU A 1 97 ? 8.842 11.765 -8.350 1.00 88.56 97 LEU A O 1
ATOM 781 N N . ALA A 1 98 ? 6.664 11.397 -8.783 1.00 86.19 98 ALA A N 1
ATOM 782 C CA . ALA A 1 98 ? 6.629 12.092 -10.065 1.00 86.19 98 ALA A CA 1
ATOM 783 C C . ALA A 1 98 ? 6.984 13.581 -9.941 1.00 86.19 98 ALA A C 1
ATOM 785 O O . ALA A 1 98 ? 7.737 14.093 -10.766 1.00 86.19 98 ALA A O 1
ATOM 786 N N . ILE A 1 99 ? 6.510 14.265 -8.892 1.00 85.69 99 ILE A N 1
ATOM 787 C CA . ILE A 1 99 ? 6.906 15.654 -8.586 1.00 85.69 99 ILE A CA 1
ATOM 788 C C . ILE A 1 99 ? 8.421 15.746 -8.344 1.00 85.69 99 ILE A C 1
ATOM 790 O O . ILE A 1 99 ? 9.056 16.717 -8.747 1.00 85.69 99 ILE A O 1
ATOM 794 N N . GLY A 1 100 ? 9.012 14.713 -7.740 1.00 83.00 100 GLY A N 1
ATOM 795 C CA . GLY A 1 100 ? 10.460 14.570 -7.583 1.00 83.00 100 GLY A CA 1
ATOM 796 C C . GLY A 1 100 ? 11.207 14.128 -8.848 1.00 83.00 100 GLY A C 1
ATOM 797 O O . GLY A 1 100 ? 12.402 13.860 -8.764 1.00 83.00 100 GLY A O 1
ATOM 798 N N . GLY A 1 101 ? 10.531 14.016 -9.998 1.00 80.12 101 GLY A N 1
ATOM 799 C CA . GLY A 1 101 ? 11.117 13.569 -11.265 1.00 80.12 101 GLY A CA 1
ATOM 800 C C . GLY A 1 101 ? 11.402 12.066 -11.337 1.00 80.12 101 GLY A C 1
ATOM 801 O O . GLY A 1 101 ? 12.165 11.636 -12.198 1.00 80.12 101 GLY A O 1
ATOM 802 N N . MET A 1 102 ? 10.818 11.265 -10.442 1.00 81.06 102 MET A N 1
ATOM 803 C CA . MET A 1 102 ? 11.084 9.830 -10.336 1.00 81.06 102 MET A CA 1
ATOM 804 C C . MET A 1 102 ? 9.902 9.003 -10.849 1.00 81.06 102 MET A C 1
ATOM 806 O O . MET A 1 102 ? 8.780 9.126 -10.355 1.00 81.06 102 MET A O 1
ATOM 810 N N . ALA A 1 103 ? 10.175 8.104 -11.795 1.00 83.88 103 ALA A N 1
ATOM 811 C CA . ALA A 1 103 ? 9.275 7.009 -12.142 1.00 83.88 103 ALA A CA 1
ATOM 812 C C . ALA A 1 103 ? 9.654 5.758 -11.336 1.00 83.88 103 ALA A C 1
ATOM 814 O O . ALA A 1 103 ? 10.834 5.467 -11.137 1.00 83.88 103 ALA A O 1
ATOM 815 N N . VAL A 1 104 ? 8.654 5.019 -10.864 1.00 84.88 104 VAL A N 1
ATOM 816 C CA . VAL A 1 104 ? 8.835 3.789 -10.092 1.00 84.88 104 VAL A CA 1
ATOM 817 C C . VAL A 1 104 ? 7.968 2.671 -10.638 1.00 84.88 104 VAL A C 1
ATOM 819 O O . VAL A 1 104 ? 6.849 2.889 -11.100 1.00 84.88 104 VAL A O 1
ATOM 822 N N . TRP A 1 105 ? 8.510 1.463 -10.543 1.00 88.44 105 TRP A N 1
ATOM 823 C CA . TRP A 1 105 ? 7.920 0.231 -11.045 1.00 88.44 105 TRP A CA 1
ATOM 824 C C . TRP A 1 105 ? 7.959 -0.813 -9.933 1.00 88.44 105 TRP A C 1
ATOM 826 O O . TRP A 1 105 ? 8.966 -0.929 -9.229 1.00 88.44 105 TRP A O 1
ATOM 836 N N . GLY A 1 106 ? 6.878 -1.569 -9.774 1.00 90.12 106 GLY A N 1
ATOM 837 C CA . GLY A 1 106 ? 6.802 -2.651 -8.797 1.00 90.12 106 GLY A CA 1
ATOM 838 C C . GLY A 1 106 ? 5.682 -2.499 -7.786 1.00 90.12 106 GLY A C 1
ATOM 839 O O . GLY A 1 106 ? 5.279 -1.400 -7.403 1.00 90.12 106 GLY A O 1
ATOM 840 N N . LEU A 1 107 ? 5.220 -3.648 -7.297 1.00 93.81 107 LEU A N 1
ATOM 841 C CA . LEU A 1 107 ? 4.138 -3.731 -6.320 1.00 93.81 107 LEU A CA 1
ATOM 842 C C . LEU A 1 107 ? 4.561 -3.275 -4.920 1.00 93.81 107 LEU A C 1
ATOM 844 O O . LEU A 1 107 ? 3.719 -3.063 -4.054 1.00 93.81 107 LEU A O 1
ATOM 848 N N . SER A 1 108 ? 5.857 -3.122 -4.661 1.00 93.06 108 SER A N 1
ATOM 849 C CA . SER A 1 108 ? 6.397 -2.959 -3.313 1.00 93.06 108 SER A CA 1
ATOM 850 C C . SER A 1 108 ? 5.779 -1.792 -2.530 1.00 93.06 108 SER A C 1
ATOM 852 O O . SER A 1 108 ? 5.483 -1.943 -1.350 1.00 93.06 108 SER A O 1
ATOM 854 N N . GLY A 1 109 ? 5.488 -0.650 -3.164 1.00 93.94 109 GLY A N 1
ATOM 855 C CA . GLY A 1 109 ? 4.782 0.452 -2.489 1.00 93.94 109 GLY A CA 1
ATOM 856 C C . GLY A 1 109 ? 3.388 0.041 -1.991 1.00 93.94 109 GLY A C 1
ATOM 857 O O . GLY A 1 109 ? 3.030 0.299 -0.842 1.00 93.94 109 GLY A O 1
ATOM 858 N N . ALA A 1 110 ? 2.630 -0.677 -2.824 1.00 95.81 110 ALA A N 1
ATOM 859 C CA . ALA A 1 110 ? 1.332 -1.240 -2.462 1.00 95.81 110 ALA A CA 1
ATOM 860 C C . ALA A 1 110 ? 1.440 -2.376 -1.429 1.00 95.81 110 ALA A C 1
ATOM 862 O O . ALA A 1 110 ? 0.567 -2.508 -0.573 1.00 95.81 110 ALA A O 1
ATOM 863 N N . VAL A 1 111 ? 2.514 -3.170 -1.452 1.00 96.94 111 VAL A N 1
ATOM 864 C CA . VAL A 1 111 ? 2.791 -4.170 -0.408 1.00 96.94 111 VAL A CA 1
ATOM 865 C C . VAL A 1 111 ? 2.897 -3.494 0.956 1.00 96.94 111 VAL A C 1
ATOM 867 O O . VAL A 1 111 ? 2.169 -3.855 1.880 1.00 96.94 111 VAL A O 1
ATOM 870 N N . PHE A 1 112 ? 3.752 -2.478 1.077 1.00 96.94 112 PHE A N 1
ATOM 871 C CA . PHE A 1 112 ? 3.916 -1.732 2.326 1.00 96.94 112 PHE A CA 1
ATOM 872 C C . PHE A 1 112 ? 2.633 -1.002 2.741 1.00 96.94 112 PHE A C 1
ATOM 874 O O . PHE A 1 112 ? 2.325 -0.937 3.932 1.00 96.94 112 PHE A O 1
ATOM 881 N N . ALA A 1 113 ? 1.846 -0.535 1.771 1.00 97.88 113 ALA A N 1
ATOM 882 C CA . ALA A 1 113 ? 0.529 0.037 2.016 1.00 97.88 113 ALA A CA 1
ATOM 883 C C . ALA A 1 113 ? -0.425 -0.966 2.691 1.00 97.88 113 ALA A C 1
ATOM 885 O O . ALA A 1 113 ? -1.038 -0.671 3.720 1.00 97.88 113 ALA A O 1
ATOM 886 N N . VAL A 1 114 ? -0.515 -2.184 2.153 1.00 98.25 114 VAL A N 1
ATOM 887 C CA . VAL A 1 114 ? -1.368 -3.240 2.710 1.00 98.25 114 VAL A CA 1
ATOM 888 C C . VAL A 1 114 ? -0.851 -3.723 4.064 1.00 98.25 114 VAL A C 1
ATOM 890 O O . VAL A 1 114 ? -1.662 -3.967 4.958 1.00 98.25 114 VAL A O 1
ATOM 893 N N . VAL A 1 115 ? 0.466 -3.805 4.271 1.00 98.19 115 VAL A N 1
ATOM 894 C CA . VAL A 1 115 ? 1.057 -4.113 5.587 1.00 98.19 115 VAL A CA 1
ATOM 895 C C . VAL A 1 115 ? 0.629 -3.073 6.627 1.00 98.19 115 VAL A C 1
ATOM 897 O O . VAL A 1 115 ? 0.100 -3.447 7.677 1.00 98.19 115 VAL A O 1
ATOM 900 N N . ALA A 1 116 ? 0.787 -1.780 6.324 1.00 98.44 116 ALA A N 1
ATOM 901 C CA . ALA A 1 116 ? 0.397 -0.692 7.221 1.00 98.44 116 ALA A CA 1
ATOM 902 C C . ALA A 1 116 ? -1.098 -0.738 7.557 1.00 98.44 116 ALA A C 1
ATOM 904 O O . ALA A 1 116 ? -1.481 -0.702 8.727 1.00 98.44 116 ALA A O 1
ATOM 905 N N . ALA A 1 117 ? -1.952 -0.878 6.542 1.00 98.50 117 ALA A N 1
ATOM 906 C CA . ALA A 1 117 ? -3.392 -0.946 6.753 1.00 98.50 117 ALA A CA 1
ATOM 907 C C . ALA A 1 117 ? -3.811 -2.195 7.539 1.00 98.50 117 ALA A C 1
ATOM 909 O O . ALA A 1 117 ? -4.661 -2.116 8.423 1.00 98.50 117 ALA A O 1
ATOM 910 N N . THR A 1 118 ? -3.180 -3.343 7.294 1.00 98.44 118 THR A N 1
ATOM 911 C CA . THR A 1 118 ? -3.431 -4.560 8.079 1.00 98.44 118 THR A CA 1
ATOM 912 C C . THR A 1 118 ? -3.095 -4.337 9.550 1.00 98.44 118 THR A C 1
ATOM 914 O O . THR A 1 118 ? -3.909 -4.657 10.416 1.00 98.44 118 THR A O 1
ATOM 917 N N . LEU A 1 119 ? -1.938 -3.736 9.837 1.00 98.12 119 LEU A N 1
ATOM 918 C CA . LEU A 1 119 ? -1.494 -3.419 11.194 1.00 98.12 119 LEU A CA 1
ATOM 919 C C . LEU A 1 119 ? -2.462 -2.460 11.906 1.00 98.12 119 LEU A C 1
ATOM 921 O O . LEU A 1 119 ? -2.875 -2.711 13.042 1.00 98.12 119 LEU A O 1
ATOM 925 N N . VAL A 1 120 ? -2.883 -1.396 11.221 1.00 98.50 120 VAL A N 1
ATOM 926 C CA . VAL A 1 120 ? -3.854 -0.420 11.739 1.00 98.50 120 VAL A CA 1
ATOM 927 C C . VAL A 1 120 ? -5.212 -1.066 11.994 1.00 98.50 120 VAL A C 1
ATOM 929 O O . VAL A 1 120 ? -5.792 -0.894 13.070 1.00 98.50 120 VAL A O 1
ATOM 932 N N . ARG A 1 121 ? -5.723 -1.850 11.041 1.00 97.81 121 ARG A N 1
ATOM 933 C CA . ARG A 1 121 ? -7.021 -2.521 11.168 1.00 97.81 121 ARG A CA 1
ATOM 934 C C . ARG A 1 121 ? -7.016 -3.546 12.299 1.00 97.81 121 ARG A C 1
ATOM 936 O O . ARG A 1 121 ? -7.958 -3.564 13.094 1.00 97.81 121 ARG A O 1
ATOM 943 N N . ALA A 1 122 ? -5.953 -4.340 12.408 1.00 97.69 122 ALA A N 1
ATOM 944 C CA . ALA A 1 122 ? -5.767 -5.298 13.493 1.00 97.69 122 ALA A CA 1
ATOM 945 C C . ALA A 1 122 ? -5.709 -4.593 14.857 1.00 97.69 122 ALA A C 1
ATOM 947 O O . ALA A 1 122 ? -6.401 -5.004 15.788 1.00 97.69 122 ALA A O 1
ATOM 948 N N . THR A 1 123 ? -4.983 -3.474 14.955 1.00 97.31 123 THR A N 1
ATOM 949 C CA . THR A 1 123 ? -4.952 -2.634 16.165 1.00 97.31 123 THR A CA 1
ATOM 950 C C . THR A 1 123 ? -6.350 -2.124 16.517 1.00 97.31 123 THR A C 1
ATOM 952 O O . THR A 1 123 ? -6.802 -2.258 17.653 1.00 97.31 123 THR A O 1
ATOM 955 N N . GLY A 1 124 ? -7.099 -1.620 15.533 1.00 96.50 124 GLY A N 1
ATOM 956 C CA . GLY A 1 124 ? -8.482 -1.179 15.722 1.00 96.50 124 GLY A CA 1
ATOM 957 C C . GLY A 1 124 ? -9.416 -2.271 16.257 1.00 96.50 124 GLY A C 1
ATOM 958 O O . GLY A 1 124 ? -10.337 -1.971 17.027 1.00 96.50 124 GLY A O 1
ATOM 959 N N . TYR A 1 125 ? -9.173 -3.528 15.871 1.00 95.25 125 TYR A N 1
ATOM 960 C CA . TYR A 1 125 ? -9.877 -4.704 16.379 1.00 95.25 125 TYR A CA 1
ATOM 961 C C . TYR A 1 125 ? -9.448 -5.121 17.783 1.00 95.25 125 TYR A C 1
ATOM 963 O O . TYR A 1 125 ? -10.329 -5.379 18.603 1.00 95.25 125 TYR A O 1
ATOM 971 N N . ALA A 1 126 ? -8.151 -5.124 18.084 1.00 96.00 126 ALA A N 1
ATOM 972 C CA . ALA A 1 126 ? -7.642 -5.423 19.422 1.00 96.00 126 ALA A CA 1
ATOM 973 C C . ALA A 1 126 ? -8.120 -4.394 20.461 1.00 96.00 126 ALA A C 1
ATOM 975 O O . ALA A 1 126 ? -8.462 -4.742 21.584 1.00 96.00 126 ALA A O 1
ATOM 976 N N . MET A 1 127 ? -8.240 -3.132 20.052 1.00 95.50 127 MET A N 1
ATOM 977 C CA . MET A 1 127 ? -8.644 -2.019 20.911 1.00 95.50 127 MET A CA 1
ATOM 978 C C . MET A 1 127 ? -10.174 -1.850 21.004 1.00 95.50 127 MET A C 1
ATOM 980 O O . MET A 1 127 ? -10.677 -0.775 21.353 1.00 95.50 127 MET A O 1
ATOM 984 N N . ARG A 1 128 ? -10.980 -2.849 20.614 1.00 90.75 128 ARG A N 1
ATOM 985 C CA . ARG A 1 128 ? -12.453 -2.798 20.759 1.00 90.75 128 ARG A CA 1
ATOM 986 C C . ARG A 1 128 ? -12.836 -2.585 22.228 1.00 90.75 128 ARG A C 1
ATOM 988 O O . ARG A 1 128 ? -12.338 -3.272 23.101 1.00 90.75 128 ARG A O 1
ATOM 995 N N . GLY A 1 129 ? -13.711 -1.610 22.484 1.00 88.44 129 GLY A N 1
ATOM 996 C CA . GLY A 1 129 ? -14.173 -1.270 23.837 1.00 88.44 129 GLY A CA 1
ATOM 997 C C . GLY A 1 129 ? -13.325 -0.255 24.617 1.00 88.44 129 GLY A C 1
ATOM 998 O O . GLY A 1 129 ? -13.795 0.217 25.644 1.00 88.44 129 GLY A O 1
ATOM 999 N N . VAL A 1 130 ? -12.137 0.142 24.142 1.00 93.06 130 VAL A N 1
ATOM 1000 C CA . VAL A 1 130 ? -11.398 1.265 24.759 1.00 93.06 130 VAL A CA 1
ATOM 1001 C C . VAL A 1 130 ? -11.845 2.628 24.221 1.00 93.06 130 VAL A C 1
ATOM 1003 O O . VAL A 1 130 ? -12.506 2.706 23.177 1.00 93.06 130 VAL A O 1
ATOM 1006 N N . SER A 1 131 ? -11.451 3.700 24.919 1.00 94.38 131 SER A N 1
ATOM 1007 C CA . SER A 1 131 ? -11.726 5.081 24.516 1.00 94.38 131 SER A CA 1
ATOM 1008 C C . SER A 1 131 ? -11.080 5.431 23.169 1.00 94.38 131 SER A C 1
ATOM 1010 O O . SER A 1 131 ? -10.094 4.823 22.733 1.00 94.38 131 SER A O 1
ATOM 1012 N N . ARG A 1 132 ? -11.638 6.448 22.504 1.00 94.06 132 ARG A N 1
ATOM 1013 C CA . ARG A 1 132 ? -11.108 6.963 21.236 1.00 94.06 132 ARG A CA 1
ATOM 1014 C C . ARG A 1 132 ? -9.677 7.480 21.386 1.00 94.06 132 ARG A C 1
ATOM 1016 O O . ARG A 1 132 ? -8.852 7.197 20.523 1.00 94.06 132 ARG A O 1
ATOM 1023 N N . ASP A 1 133 ? -9.388 8.183 22.475 1.00 95.88 133 ASP A N 1
ATOM 1024 C CA . ASP A 1 133 ? -8.068 8.770 22.717 1.00 95.88 133 ASP A CA 1
ATOM 1025 C C . ASP A 1 133 ? -7.012 7.683 22.907 1.00 95.88 133 ASP A C 1
ATOM 1027 O O . ASP A 1 133 ? -5.940 7.754 22.306 1.00 95.88 133 ASP A O 1
ATOM 1031 N N . THR A 1 134 ? -7.341 6.617 23.646 1.00 96.31 134 THR A N 1
ATOM 1032 C CA . THR A 1 134 ? -6.453 5.459 23.790 1.00 96.31 134 THR A CA 1
ATOM 1033 C C . THR A 1 134 ? -6.224 4.769 22.446 1.00 96.31 134 THR A C 1
ATOM 1035 O O . THR A 1 134 ? -5.083 4.467 22.117 1.00 96.31 134 THR A O 1
ATOM 1038 N N . LEU A 1 135 ? -7.266 4.572 21.628 1.00 96.25 135 LEU A N 1
ATOM 1039 C CA . LEU A 1 135 ? -7.111 4.014 20.279 1.00 96.25 135 LEU A CA 1
ATOM 1040 C C . LEU A 1 135 ? -6.171 4.865 19.410 1.00 96.25 135 LEU A C 1
ATOM 1042 O O . LEU A 1 135 ? -5.277 4.312 18.775 1.00 96.25 135 LEU A O 1
ATOM 1046 N N . ILE A 1 136 ? -6.354 6.189 19.382 1.00 97.00 136 ILE A N 1
ATOM 1047 C CA . ILE A 1 136 ? -5.500 7.100 18.604 1.00 97.00 136 ILE A CA 1
ATOM 1048 C C . ILE A 1 136 ? -4.056 7.028 19.104 1.00 97.00 136 ILE A C 1
ATOM 1050 O O . ILE A 1 136 ? -3.145 6.861 18.294 1.00 97.00 136 ILE A O 1
ATOM 1054 N N . ALA A 1 137 ? -3.845 7.091 20.420 1.00 97.31 137 ALA A N 1
ATOM 1055 C CA . ALA A 1 137 ? -2.517 6.983 21.013 1.00 97.31 137 ALA A CA 1
ATOM 1056 C C . ALA A 1 137 ? -1.839 5.653 20.650 1.00 97.31 137 ALA A C 1
ATOM 1058 O O . ALA A 1 137 ? -0.662 5.645 20.297 1.00 97.31 137 ALA A O 1
ATOM 1059 N N . THR A 1 138 ? -2.575 4.537 20.658 1.00 97.25 138 THR A N 1
ATOM 1060 C CA . THR A 1 138 ? -2.047 3.233 20.235 1.00 97.25 138 THR A CA 1
ATOM 1061 C C . THR A 1 138 ? -1.720 3.204 18.743 1.00 97.25 138 THR A C 1
ATOM 1063 O O . THR A 1 138 ? -0.654 2.719 18.374 1.00 97.25 138 THR A O 1
ATOM 1066 N N . LEU A 1 139 ? -2.578 3.749 17.875 1.00 97.31 139 LEU A N 1
ATOM 1067 C CA . LEU A 1 139 ? -2.298 3.825 16.436 1.00 97.31 139 LEU A CA 1
ATOM 1068 C C . LEU A 1 139 ? -1.037 4.648 16.149 1.00 97.31 139 LEU A C 1
ATOM 1070 O O . LEU A 1 139 ? -0.193 4.209 15.371 1.00 97.31 139 LEU A O 1
ATOM 1074 N N . VAL A 1 140 ? -0.870 5.794 16.816 1.00 96.50 140 VAL A N 1
ATOM 1075 C CA . VAL A 1 140 ? 0.356 6.603 16.732 1.00 96.50 140 VAL A CA 1
ATOM 1076 C C . VAL A 1 140 ? 1.555 5.818 17.261 1.00 96.50 140 VAL A C 1
ATOM 1078 O O . VAL A 1 140 ? 2.581 5.752 16.589 1.00 96.50 140 VAL A O 1
ATOM 1081 N N . GLY A 1 141 ? 1.416 5.176 18.422 1.00 95.75 141 GLY A N 1
ATOM 1082 C CA . GLY A 1 141 ? 2.473 4.385 19.051 1.00 95.75 141 GLY A CA 1
ATOM 1083 C C . GLY A 1 141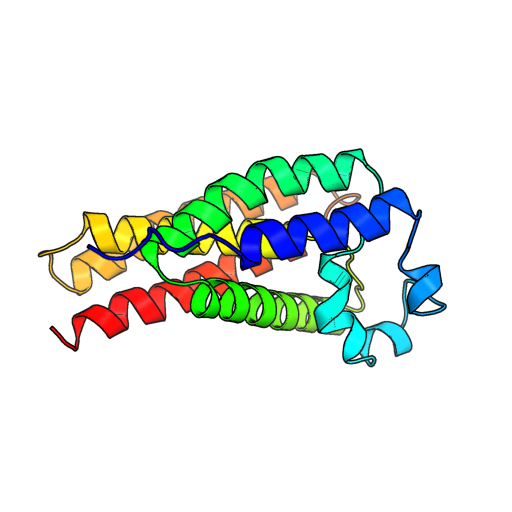 ? 2.925 3.181 18.223 1.00 95.75 141 GLY A C 1
ATOM 1084 O O . GLY A 1 141 ? 4.059 2.743 18.372 1.00 95.75 141 GLY A O 1
ATOM 1085 N N . VAL A 1 142 ? 2.082 2.672 17.326 1.00 94.75 142 VAL A N 1
ATOM 1086 C CA . VAL A 1 142 ? 2.441 1.598 16.392 1.00 94.75 142 VAL A CA 1
ATOM 1087 C C . VAL A 1 142 ? 2.998 2.167 15.084 1.00 94.75 142 VAL A C 1
ATOM 1089 O O . VAL A 1 142 ? 4.066 1.757 14.638 1.00 94.75 142 VAL A O 1
ATOM 1092 N N . LEU A 1 143 ? 2.319 3.138 14.468 1.00 95.62 143 LEU A N 1
ATOM 1093 C CA . LEU A 1 143 ? 2.715 3.663 13.160 1.00 95.62 143 LEU A CA 1
ATOM 1094 C C . LEU A 1 143 ? 3.994 4.497 13.209 1.00 95.62 143 LEU A C 1
ATOM 1096 O O . LEU A 1 143 ? 4.810 4.398 12.290 1.00 95.62 143 LEU A O 1
ATOM 1100 N N . PHE A 1 144 ? 4.176 5.321 14.242 1.00 93.94 144 PHE A N 1
ATOM 1101 C CA . PHE A 1 144 ? 5.306 6.243 14.314 1.00 93.94 144 PHE A CA 1
ATOM 1102 C C . PHE A 1 144 ? 6.649 5.499 14.413 1.00 93.94 144 PHE A C 1
ATOM 1104 O O . PHE A 1 144 ? 7.504 5.740 13.556 1.00 93.94 144 PHE A O 1
ATOM 1111 N N . PRO A 1 145 ? 6.845 4.532 15.335 1.00 93.94 145 PRO A N 1
ATOM 1112 C CA . PRO A 1 145 ? 8.094 3.777 15.394 1.00 93.94 145 PRO A CA 1
ATOM 1113 C C . PRO A 1 145 ? 8.348 2.946 14.135 1.00 93.94 145 PRO A C 1
ATOM 1115 O O . PRO A 1 145 ? 9.480 2.911 13.662 1.00 93.94 145 PRO A O 1
ATOM 1118 N N . THR A 1 146 ? 7.322 2.314 13.549 1.00 92.56 146 THR A N 1
ATOM 1119 C CA . THR A 1 146 ? 7.502 1.527 12.317 1.00 92.56 146 THR A CA 1
ATOM 1120 C C . THR A 1 146 ? 7.885 2.411 11.134 1.00 92.56 146 THR A C 1
ATOM 1122 O O . THR A 1 146 ? 8.818 2.082 10.406 1.00 92.56 146 THR A O 1
ATOM 1125 N N . THR A 1 147 ? 7.235 3.565 10.971 1.00 92.19 147 THR A N 1
ATOM 1126 C CA . THR A 1 147 ? 7.587 4.537 9.923 1.00 92.19 147 THR A CA 1
ATOM 1127 C C . THR A 1 147 ? 9.021 5.033 10.106 1.00 92.19 147 THR A C 1
ATOM 1129 O O . THR A 1 147 ? 9.778 5.105 9.140 1.00 92.19 147 THR A O 1
ATOM 1132 N N . PHE A 1 148 ? 9.431 5.316 11.347 1.00 92.25 148 PHE A N 1
ATOM 1133 C CA . PHE A 1 148 ? 10.795 5.748 11.649 1.00 92.25 148 PHE A CA 1
ATOM 1134 C C . PHE A 1 148 ? 11.831 4.641 11.409 1.00 92.25 148 PHE A C 1
ATOM 1136 O O . PHE A 1 148 ? 12.908 4.912 10.888 1.00 92.25 148 PHE A O 1
ATOM 1143 N N . ALA A 1 149 ? 11.502 3.386 11.720 1.00 90.88 149 ALA A N 1
ATOM 1144 C CA . ALA A 1 149 ? 12.358 2.245 11.411 1.00 90.88 149 ALA A CA 1
ATOM 1145 C C . ALA A 1 149 ? 12.540 2.068 9.894 1.00 90.88 149 ALA A C 1
ATOM 1147 O O . ALA A 1 149 ? 13.664 1.876 9.434 1.00 90.88 149 ALA A O 1
ATOM 1148 N N . LEU A 1 150 ? 11.467 2.202 9.104 1.00 89.38 150 LEU A N 1
ATOM 1149 C CA . LEU A 1 150 ? 11.550 2.177 7.638 1.00 89.38 150 LEU A CA 1
ATOM 1150 C C . LEU A 1 150 ? 12.385 3.342 7.094 1.00 89.38 150 LEU A C 1
ATOM 1152 O O . LEU A 1 150 ? 13.203 3.144 6.196 1.00 89.38 150 LEU A O 1
ATOM 1156 N N . LEU A 1 151 ? 12.234 4.537 7.672 1.00 89.50 151 LEU A N 1
ATOM 1157 C CA . LEU A 1 151 ? 13.069 5.692 7.348 1.00 89.50 151 LEU A CA 1
ATOM 1158 C C . LEU A 1 151 ? 14.549 5.426 7.666 1.00 89.50 151 LEU A C 1
ATOM 1160 O O . LEU A 1 151 ? 15.412 5.721 6.844 1.00 89.50 151 LEU A O 1
ATOM 1164 N N . ALA A 1 152 ? 14.854 4.841 8.826 1.00 89.12 152 ALA A N 1
ATOM 1165 C CA . ALA A 1 152 ? 16.219 4.493 9.206 1.00 89.12 152 ALA A CA 1
ATOM 1166 C C . ALA A 1 152 ? 16.824 3.459 8.246 1.00 89.12 152 ALA A C 1
ATOM 1168 O O . ALA A 1 152 ? 17.944 3.651 7.782 1.00 89.12 152 ALA A O 1
ATOM 1169 N N . ILE A 1 153 ? 16.072 2.414 7.880 1.00 86.50 153 ILE A N 1
ATOM 1170 C CA . ILE A 1 153 ? 16.496 1.428 6.872 1.00 86.50 153 ILE A CA 1
ATOM 1171 C C . ILE A 1 153 ? 16.804 2.124 5.544 1.00 86.50 153 ILE A C 1
ATOM 1173 O O . ILE A 1 153 ? 17.863 1.887 4.970 1.00 86.50 153 ILE A O 1
ATOM 1177 N N . MET A 1 154 ? 15.926 3.019 5.085 1.00 84.69 154 MET A N 1
ATOM 1178 C CA . MET A 1 154 ? 16.145 3.790 3.860 1.00 84.69 154 MET A CA 1
ATOM 1179 C C . MET A 1 154 ? 17.441 4.607 3.914 1.00 84.69 154 MET A C 1
ATOM 1181 O O . MET A 1 154 ? 18.192 4.616 2.943 1.00 84.69 154 MET A O 1
ATOM 1185 N N . VAL A 1 155 ? 17.709 5.292 5.030 1.00 84.81 155 VAL A N 1
ATOM 1186 C CA . VAL A 1 155 ? 18.922 6.109 5.204 1.00 84.81 155 VAL A CA 1
ATOM 1187 C C . VAL A 1 155 ? 20.182 5.238 5.252 1.00 84.81 155 VAL A C 1
ATOM 1189 O O . VAL A 1 155 ? 21.204 5.613 4.679 1.00 84.81 155 VAL A O 1
ATOM 1192 N N . LEU A 1 156 ? 20.117 4.076 5.909 1.00 86.38 156 LEU A N 1
ATOM 1193 C CA . LEU A 1 156 ? 21.257 3.173 6.089 1.00 86.38 156 LEU A CA 1
ATOM 1194 C C . LEU A 1 156 ? 21.570 2.324 4.846 1.00 86.38 156 LEU A C 1
ATOM 1196 O O . LEU A 1 156 ? 22.727 1.968 4.643 1.00 86.38 156 LEU A O 1
ATOM 1200 N N . ALA A 1 157 ? 20.575 2.014 4.010 1.00 80.50 157 ALA A N 1
ATOM 1201 C CA . ALA A 1 157 ? 20.751 1.201 2.803 1.00 80.50 157 ALA A CA 1
ATOM 1202 C C . ALA A 1 157 ? 21.575 1.900 1.698 1.00 80.50 157 ALA A C 1
ATOM 1204 O O . ALA A 1 157 ? 22.115 1.234 0.817 1.00 80.50 157 ALA A O 1
ATOM 1205 N N . GLY A 1 158 ? 21.734 3.226 1.772 1.00 70.19 158 GLY A N 1
ATOM 1206 C CA . GLY A 1 158 ? 22.615 3.997 0.893 1.00 70.19 158 GLY A CA 1
ATOM 1207 C C . GLY A 1 158 ? 22.036 4.300 -0.497 1.00 70.19 158 GLY A C 1
ATOM 1208 O O . GLY A 1 158 ? 21.048 3.722 -0.939 1.00 70.19 158 GLY A O 1
ATOM 1209 N N . ARG A 1 159 ? 22.673 5.246 -1.212 1.00 62.62 159 ARG A N 1
ATOM 1210 C CA . ARG A 1 159 ? 22.134 5.981 -2.389 1.00 62.62 159 ARG A CA 1
ATOM 1211 C C . ARG A 1 159 ? 21.551 5.135 -3.527 1.00 62.62 159 ARG A C 1
ATOM 1213 O O . ARG A 1 159 ? 20.641 5.608 -4.199 1.00 62.62 159 ARG A O 1
ATOM 1220 N N . GLN A 1 160 ? 22.048 3.921 -3.748 1.00 60.72 160 GLN A N 1
ATOM 1221 C CA . GLN A 1 160 ? 21.660 3.089 -4.894 1.00 60.72 160 GLN A CA 1
ATOM 1222 C C . GLN A 1 160 ? 20.242 2.505 -4.779 1.00 60.72 160 GLN A C 1
ATOM 1224 O O . GLN A 1 160 ? 19.669 2.116 -5.792 1.00 60.72 160 GLN A O 1
ATOM 1229 N N . THR A 1 161 ? 19.642 2.490 -3.585 1.00 61.53 161 THR A N 1
ATOM 1230 C CA . THR A 1 161 ? 18.315 1.895 -3.352 1.00 61.53 161 THR A CA 1
ATOM 1231 C C . THR A 1 161 ? 17.238 2.909 -2.942 1.00 61.53 161 THR A C 1
ATOM 1233 O O . THR A 1 161 ? 16.058 2.552 -2.857 1.00 61.53 161 THR A O 1
ATOM 1236 N N . HIS A 1 162 ? 17.604 4.187 -2.741 1.00 57.78 162 HIS A N 1
ATOM 1237 C CA . HIS A 1 162 ? 16.719 5.220 -2.171 1.00 57.78 162 HIS A CA 1
ATOM 1238 C C . HIS A 1 162 ? 15.389 5.369 -2.907 1.00 57.78 162 HIS A C 1
ATOM 1240 O O . HIS A 1 162 ? 14.362 5.513 -2.253 1.00 57.78 162 HIS A O 1
ATOM 1246 N N . ILE A 1 163 ? 15.385 5.321 -4.241 1.00 57.88 163 ILE A N 1
ATOM 1247 C CA . ILE A 1 163 ?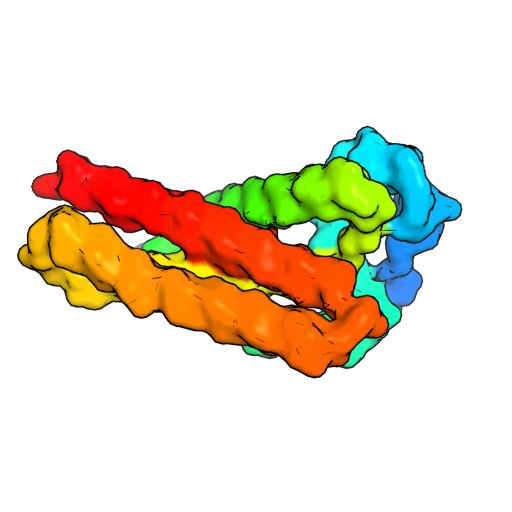 14.168 5.569 -5.030 1.00 57.88 163 ILE A CA 1
ATOM 1248 C C . ILE A 1 163 ? 13.084 4.535 -4.686 1.00 57.88 163 ILE A C 1
ATOM 1250 O O . ILE A 1 163 ? 11.932 4.892 -4.441 1.00 57.88 163 ILE A O 1
ATOM 1254 N N . SER A 1 164 ? 13.468 3.259 -4.573 1.00 66.69 164 SER A N 1
ATOM 1255 C CA . SER A 1 164 ? 12.545 2.187 -4.184 1.00 66.69 164 SER A CA 1
ATOM 1256 C C . SER A 1 164 ? 12.069 2.337 -2.733 1.00 66.69 164 SER A C 1
ATOM 1258 O O . SER A 1 164 ? 10.878 2.202 -2.453 1.00 66.69 164 SER A O 1
ATOM 1260 N N . HIS A 1 165 ? 12.968 2.721 -1.826 1.00 81.69 165 HIS A N 1
ATOM 1261 C CA . HIS A 1 165 ? 12.673 2.857 -0.402 1.00 81.69 165 HIS A CA 1
ATOM 1262 C C . HIS A 1 165 ? 11.782 4.054 -0.064 1.00 81.69 165 HIS A C 1
ATOM 1264 O O . HIS A 1 165 ? 10.930 3.937 0.818 1.00 81.69 165 HIS A O 1
ATOM 1270 N N . VAL A 1 166 ? 11.910 5.178 -0.781 1.00 87.38 166 VAL A N 1
ATOM 1271 C CA . VAL A 1 166 ? 10.987 6.315 -0.626 1.00 87.38 166 VAL A CA 1
ATOM 1272 C C . VAL A 1 166 ? 9.572 5.880 -1.011 1.00 87.38 166 VAL A C 1
ATOM 1274 O O . VAL A 1 166 ? 8.629 6.155 -0.273 1.00 87.38 166 VAL A O 1
ATOM 1277 N N . GLY A 1 167 ? 9.414 5.131 -2.108 1.00 90.31 167 GLY A N 1
ATOM 1278 C CA . GLY A 1 167 ? 8.118 4.570 -2.498 1.00 90.31 167 GLY A CA 1
ATOM 1279 C C . GLY A 1 167 ? 7.526 3.617 -1.452 1.00 90.31 167 GLY A C 1
ATOM 1280 O O . GLY A 1 167 ? 6.324 3.674 -1.183 1.00 90.31 167 GLY A O 1
ATOM 1281 N N . HIS A 1 168 ? 8.353 2.779 -0.816 1.00 92.81 168 HIS A N 1
ATOM 1282 C CA . HIS A 1 168 ? 7.925 1.898 0.285 1.00 92.81 168 HIS A CA 1
ATOM 1283 C C . HIS A 1 168 ? 7.438 2.697 1.494 1.00 92.81 168 HIS A C 1
ATOM 1285 O O . HIS A 1 168 ? 6.352 2.432 2.011 1.00 92.81 168 HIS A O 1
ATOM 1291 N N . LEU A 1 169 ? 8.220 3.696 1.913 1.00 94.06 169 LEU A N 1
ATOM 1292 C CA . LEU A 1 169 ? 7.911 4.559 3.050 1.00 94.06 169 LEU A CA 1
ATOM 1293 C C . LEU A 1 169 ? 6.613 5.343 2.824 1.00 94.06 169 LEU A C 1
ATOM 1295 O O . LEU A 1 169 ? 5.751 5.367 3.700 1.00 94.06 169 LEU A O 1
ATOM 1299 N N . LEU A 1 170 ? 6.456 5.947 1.643 1.00 94.75 170 LEU A N 1
ATOM 1300 C CA . LEU A 1 170 ? 5.247 6.682 1.268 1.00 94.75 170 LEU A CA 1
ATOM 1301 C C . LEU A 1 170 ? 4.027 5.760 1.209 1.00 94.75 170 LEU A C 1
ATOM 1303 O O . LEU A 1 170 ? 2.981 6.103 1.758 1.00 94.75 170 LEU A O 1
ATOM 1307 N N . GLY A 1 171 ? 4.172 4.570 0.616 1.00 96.19 171 GLY A N 1
ATOM 1308 C CA . GLY A 1 171 ? 3.115 3.560 0.591 1.00 96.19 171 GLY A CA 1
ATOM 1309 C C . GLY A 1 171 ? 2.646 3.182 1.997 1.00 96.19 171 GLY A C 1
ATOM 1310 O O . GLY A 1 171 ? 1.449 3.232 2.288 1.00 96.19 171 GLY A O 1
ATOM 1311 N N . PHE A 1 172 ? 3.591 2.887 2.895 1.00 97.44 172 PHE A N 1
ATOM 1312 C CA . PHE A 1 172 ? 3.303 2.596 4.299 1.00 97.44 172 PHE A CA 1
ATOM 1313 C C . PHE A 1 172 ? 2.584 3.765 4.988 1.00 97.44 172 PHE A C 1
ATOM 1315 O O . PHE A 1 172 ? 1.523 3.581 5.588 1.00 97.44 172 PHE A O 1
ATOM 1322 N N . ALA A 1 173 ? 3.138 4.976 4.883 1.00 96.94 173 ALA A N 1
ATOM 1323 C CA . ALA A 1 173 ? 2.625 6.154 5.573 1.00 96.94 173 ALA A CA 1
ATOM 1324 C C . ALA A 1 173 ? 1.217 6.537 5.093 1.00 96.94 173 ALA A C 1
ATOM 1326 O O . ALA A 1 173 ? 0.316 6.715 5.916 1.00 96.94 173 ALA A O 1
ATOM 1327 N N . PHE A 1 174 ? 0.992 6.614 3.776 1.00 97.75 174 PHE A N 1
ATOM 1328 C CA . PHE A 1 174 ? -0.310 6.993 3.229 1.00 97.75 174 PHE A CA 1
ATOM 1329 C C . PHE A 1 174 ? -1.399 5.995 3.601 1.00 97.75 174 PHE A C 1
ATOM 1331 O O . PHE A 1 174 ? -2.446 6.407 4.100 1.00 97.75 174 PHE A O 1
ATOM 1338 N N . ALA A 1 175 ? -1.169 4.694 3.419 1.00 98.25 175 ALA A N 1
ATOM 1339 C CA . ALA A 1 175 ? -2.175 3.706 3.792 1.00 98.25 175 ALA A CA 1
ATOM 1340 C C . ALA A 1 175 ? -2.381 3.618 5.305 1.00 98.25 175 ALA A C 1
ATOM 1342 O O . ALA A 1 175 ? -3.519 3.469 5.743 1.00 98.25 175 ALA A O 1
ATOM 1343 N N . GLY A 1 176 ? -1.322 3.764 6.108 1.00 98.00 176 GLY A N 1
ATOM 1344 C CA . GLY A 1 176 ? -1.434 3.826 7.564 1.00 98.00 176 GLY A CA 1
ATOM 1345 C C . GLY A 1 176 ? -2.347 4.967 8.021 1.00 98.00 176 GLY A C 1
ATOM 1346 O O . GLY A 1 176 ? -3.234 4.757 8.852 1.00 98.00 176 GLY A O 1
ATOM 1347 N N . VAL A 1 177 ? -2.196 6.155 7.427 1.00 97.56 177 VAL A N 1
ATOM 1348 C CA . VAL A 1 177 ? -3.060 7.314 7.699 1.00 97.56 177 VAL A CA 1
ATOM 1349 C C . VAL A 1 177 ? -4.489 7.076 7.204 1.00 97.56 177 VAL A C 1
ATOM 1351 O O . VAL A 1 177 ? -5.429 7.228 7.985 1.00 97.56 177 VAL A O 1
ATOM 1354 N N . ILE A 1 178 ? -4.666 6.667 5.943 1.00 98.00 178 ILE A N 1
ATOM 1355 C CA . ILE A 1 178 ? -5.990 6.407 5.348 1.00 98.00 178 ILE A CA 1
ATOM 1356 C C . ILE A 1 178 ? -6.759 5.379 6.182 1.00 98.00 178 ILE A C 1
ATOM 1358 O O . ILE A 1 178 ? -7.913 5.600 6.554 1.00 98.00 178 ILE A O 1
ATOM 1362 N N . GLU A 1 179 ? -6.114 4.270 6.533 1.00 98.31 179 GLU A N 1
ATOM 1363 C CA . GLU A 1 179 ? -6.749 3.213 7.308 1.00 98.31 179 GLU A CA 1
ATOM 1364 C C . GLU A 1 179 ? -7.075 3.661 8.735 1.00 98.31 179 GLU A C 1
ATOM 1366 O O . GLU A 1 179 ? -8.122 3.293 9.276 1.00 98.31 179 GLU A O 1
ATOM 1371 N N . SER A 1 180 ? -6.230 4.508 9.331 1.00 97.88 180 SER A N 1
ATOM 1372 C CA . SER A 1 180 ? -6.478 5.060 10.666 1.00 97.88 180 SER A CA 1
ATOM 1373 C C . SER A 1 180 ? -7.747 5.904 10.677 1.00 97.88 180 SER A C 1
ATOM 1375 O O . SER A 1 180 ? -8.547 5.786 11.606 1.00 97.88 180 SER A O 1
ATOM 1377 N N . VAL A 1 181 ? -7.991 6.685 9.616 1.00 96.88 181 VAL A N 1
ATOM 1378 C CA . VAL A 1 181 ? -9.242 7.440 9.449 1.00 96.88 181 VAL A CA 1
ATOM 1379 C C . VAL A 1 181 ? -10.440 6.494 9.424 1.00 96.88 181 VAL A C 1
ATOM 1381 O O . VAL A 1 181 ? -11.389 6.706 10.178 1.00 96.88 181 VAL A O 1
ATOM 1384 N N . PHE A 1 182 ? -10.396 5.412 8.640 1.00 95.94 182 PHE A N 1
ATOM 1385 C CA . PHE A 1 182 ? -11.492 4.436 8.603 1.00 95.94 182 PHE A CA 1
ATOM 1386 C C . PHE A 1 182 ? -11.726 3.750 9.955 1.00 95.94 182 PHE A C 1
ATOM 1388 O O . PHE A 1 182 ? -12.874 3.564 10.366 1.00 95.94 182 PHE A O 1
ATOM 1395 N N . VAL A 1 183 ? -10.658 3.356 10.652 1.00 96.31 183 VAL A N 1
ATOM 1396 C CA . VAL A 1 183 ? -10.748 2.716 11.971 1.00 96.31 183 VAL A CA 1
ATOM 1397 C C . VAL A 1 183 ? -11.359 3.671 12.998 1.00 96.31 183 VAL A C 1
ATOM 1399 O O . VAL A 1 183 ? -12.297 3.282 13.697 1.00 96.31 183 VAL A O 1
ATOM 1402 N N . VAL A 1 184 ? -10.899 4.922 13.057 1.00 95.62 184 VAL A N 1
ATOM 1403 C CA . VAL A 1 184 ? -11.408 5.927 14.003 1.00 95.62 184 VAL A CA 1
ATOM 1404 C C . VAL A 1 184 ? -12.840 6.346 13.662 1.00 95.62 184 VAL A C 1
ATOM 1406 O O . VAL A 1 184 ? -13.681 6.387 14.558 1.00 95.62 184 VAL A O 1
ATOM 1409 N N . ALA A 1 185 ? -13.159 6.590 12.389 1.00 92.56 185 ALA A N 1
ATOM 1410 C CA . ALA A 1 185 ? -14.510 6.965 11.961 1.00 92.56 185 ALA A CA 1
ATOM 1411 C C . ALA A 1 185 ? -15.533 5.854 12.252 1.00 92.56 185 ALA A C 1
ATOM 1413 O O . ALA A 1 185 ? -16.639 6.128 12.710 1.00 92.56 185 ALA A O 1
ATOM 1414 N N . SER A 1 186 ? -15.149 4.581 12.090 1.00 87.88 186 SER A N 1
ATOM 1415 C CA . SER A 1 186 ? -16.034 3.447 12.401 1.00 87.88 186 SER A CA 1
ATOM 1416 C C . SER A 1 186 ? -16.445 3.353 13.879 1.00 87.88 186 SER A C 1
ATOM 1418 O O . SER A 1 186 ? -17.415 2.664 14.194 1.00 87.88 186 SER A O 1
ATOM 1420 N N . ARG A 1 187 ? -15.733 4.043 14.786 1.00 78.94 187 ARG A N 1
ATOM 1421 C CA . ARG A 1 187 ? -16.086 4.141 16.211 1.00 78.94 187 ARG A CA 1
ATOM 1422 C C . ARG A 1 187 ? -17.141 5.191 16.516 1.00 78.94 187 ARG A C 1
ATOM 1424 O O . ARG A 1 187 ? -17.789 5.057 17.538 1.00 78.94 187 ARG A O 1
ATOM 1431 N N . GLN 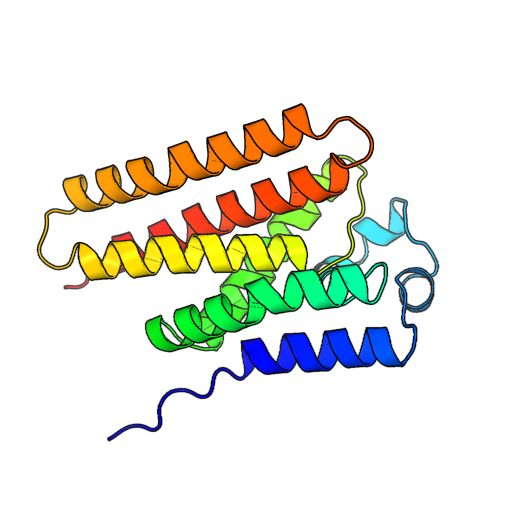A 1 188 ? -17.307 6.210 15.675 1.00 65.62 188 GLN A N 1
ATOM 1432 C CA . GLN A 1 188 ? -18.325 7.245 15.892 1.00 65.62 188 GLN A CA 1
ATOM 1433 C C . GLN A 1 188 ? -19.740 6.743 15.579 1.00 65.62 188 GLN A C 1
ATOM 1435 O O . GLN A 1 188 ? -20.710 7.300 16.073 1.00 65.62 188 GLN A O 1
ATOM 1440 N N . ASN A 1 189 ? -19.845 5.684 14.774 1.00 58.09 189 ASN A N 1
ATOM 1441 C CA . ASN A 1 189 ? -21.112 5.117 14.311 1.00 58.09 189 ASN A CA 1
ATOM 1442 C C . ASN A 1 189 ? -21.579 3.909 15.151 1.00 58.09 189 ASN A C 1
ATOM 1444 O O . ASN A 1 189 ? -22.411 3.134 14.679 1.00 58.09 189 ASN A O 1
ATOM 1448 N N . ARG A 1 190 ? -20.999 3.691 16.337 1.00 55.56 190 ARG A N 1
ATOM 1449 C CA . ARG A 1 190 ? -21.377 2.641 17.296 1.00 55.56 190 ARG A CA 1
ATOM 1450 C C . ARG A 1 190 ? -21.704 3.274 18.634 1.00 55.56 190 ARG A C 1
ATOM 1452 O O . ARG A 1 190 ? -22.638 2.757 19.274 1.00 55.56 190 ARG A O 1
#

Foldseek 3Di:
DDDQADLCLLVVLLVLLVVCQVVVPAPCNVQVDQFDDSLLPDPVLLQCLASHDPHPVLSVVLNVQSNVLSSLLCSLPNNVVLVCQLSVLSNVLQNVCVVVRDRHHHNLLSSLLSVLLSVLSVLLVVCPPDDLVVNVVVLCVVLVVVLVVLVVCLVVVDDVCNSVSSSSSSSNVSSNVVSNCVSSVVVVVD

InterPro domains:
  IPR022764 Peptidase S54, rhomboid domain [PF01694] (46-177)
  IPR035952 Rhomboid-like superfamily [G3DSA:1.20.1540.10] (2-181)
  IPR035952 Rhomboid-like superfamily [SSF144091] (5-178)

Sequence (190 aa):
MALPYVPVVAFAVVAVSGLFEYTDTRAIHLFGATEGLWVVLNPFYYVTNMFLHLDWSHFRTNMLLWMPFAILLTWMTSNRHVLGLVVGTNVLTSLVLAIGGMAVWGLSGAVFAVVAATLVRATGYAMRGVSRDTLIATLVGVLFPTTFALLAIMVLAGRQTHISHVGHLLGFAFAGVIESVFVVASRQNR

Secondary structure (DSSP, 8-state):
-PPP---HHHHHHHHHHHHHHHTT--HHHHHS-SSSHHHHH-TTHHHHGGG--SSHHHHHHHHHHHHHHHHHHHHHS-HHHHHHHHHHHHHHHHHHHHHTT----STHHHHHHHHHHHHHHHHHHHTTTS-HHHHHHHHHHHHHHHHHHHHHHHHHH-TTTHHHHHHHHHHHHHHHHHHHHHHHHHHHT-